Protein 2GNN (pdb70)

Solvent-accessible surface area: 20820 Å² total; per-residue (Å²): 149,125,49,68,56,34,34,89,100,7,14,134,18,0,49,6,59,38,20,50,80,46,16,59,4,44,129,42,28,107,120,64,81,125,63,218,17,73,3,56,0,1,29,0,61,69,25,18,18,21,17,13,11,111,57,16,77,21,43,44,56,63,103,60,114,17,39,4,47,0,68,50,90,92,54,160,10,56,10,68,15,27,137,124,13,37,11,114,100,129,199,167,195,33,62,33,74,84,105,6,69,136,22,3,76,25,76,32,24,49,94,48,28,56,0,57,125,42,19,94,123,51,102,71,29,128,9,21,0,56,9,2,35,1,76,62,24,19,22,32,18,133,70,165,70,43,66,29,43,49,59,86,98,41,106,3,40,8,55,0,0,0,21,48,89,29,10,0,8,10,58,30,187,25,61,4,60,15,22,116,129,20,60,37,112,104,189,149,118,57,60,53,40,32,90,95,5,15,137,20,0,56,6,58,37,22,48,74,53,14,59,0,57,117,48,36,107,144,84,98,213,30,41,1,50,5,2,35,1,63,66,23,20,18,20,18,17,12,113,56,15,72,20,43,45,49,87,109,61,115,20,33,7,47,0,91,50,119,72,164,25,58,10,68,11,26,122,116,13,37,11,119,99,122,184,115,171,108,83,38,71,94,99,10,74,144,23,7,73,21,74,36,18,45,85,51,18,60,0,57,131,47,36,95,166,57,102,72,29,126,10,16,0,59,9,2,24,1,69,66,25,19,19,27,18,111,74,176,89,57,100,27,43,43,56,81,98,36,106,8,32,2,59,0,0,0,20,48,90,29,12,0,5,10,56,31,164,24,60,6,54,6,21,112,127,24,67,40,124,135

Sequence (370 aa):
DSNTKGWSEVLKGSECKPRPIVVPVSETHPELTSQRFNPPCVTLMRCGGCCNDESLECVPTEEVNVTMELLGGMQRLSFVEHKKCDCRPRFTNTKGWSEVLKGSECKPRPIVVPVSETHPELTSQRFNPPCVTLMRCGGCCNDESLECVPTEEVNVTMELLGASGSGSNGMQRLSFVEHKKCDCRPRDSNTKGWSEVLKGSECKPRPIVVPVSETHPESQRFNPPCVTLMRCGGCCNDESLECVPTEEVNVTMELLGMQRLSFVEHKKCDCRPRFTTTKGWSEVLKGSECKPRPIVVPVSETHPELTSQRFNPPCVTLMRCGGCCNDESLECVPTEEVNVTMELLGASGSGSNGMQRLSFVEHKKCDCRP

CATH classification: 2.10.90.10

B-factor: mean 66.05, std 13.94, range [28.07, 125.66]

Foldseek 3Di:
DVPDDDDVNVVVVQDFFWDWDKDFPCVFCVVVVVAAKVVRIDIATATGGDDPDPQWDKHAPDKDKDWDWIVSVIDIDIDIHGHGIDTDGDDD/DDDDPVRVQVVQDWWWDWDKDFPCVQPVVPPPKAWVVRIDIATATGGDDPDPQWDKHAPAKDKDWDWIFMADPVRDTDIDTDIGIHGHGIDTDGD/DVPDDDDVNVVVVQDFWWDWDKDAPCVVDVVDADKVVRIDIATATDGDDPDPQWDKHAPDKDKDWDAIPCRDIDIDIHGHTIDIDGDDDD/DDDPVCVVVVQDFFWDWDKDFPCVQPVVPPPKAWVVRIDIATATGGDDPDDPWDKHAPAKDKDWDWTWMADPVRDIDIDIDIDIHGHGIDTGD

Structure (mmCIF, N/CA/C/O backbone):
data_2GNN
#
_entry.id   2GNN
#
_cell.length_a   98.600
_cell.length_b   98.600
_cell.length_c   240.000
_cell.angle_alpha   90.00
_cell.angle_beta   90.00
_cell.angle_gamma   90.00
#
_symmetry.space_group_name_H-M   'P 41 2 2'
#
loop_
_entity.id
_entity.type
_entity.pdbx_description
1 polymer 'Vascular endothelial growth factor homolog'
2 non-polymer 'CHLORIDE ION'
3 non-polymer 'SULFATE ION'
4 non-polymer BENZAMIDINE
5 non-polymer 2-AMINO-2-HYDROXYMETHYL-PROPANE-1,3-DIOL
6 non-polymer GLYCEROL
7 non-polymer 2-acetamido-2-deoxy-beta-D-glucopyranose
8 water water
#
loop_
_atom_site.group_PDB
_atom_site.id
_atom_site.type_symbol
_atom_site.label_atom_id
_atom_site.label_alt_id
_atom_site.label_comp_id
_atom_site.label_asym_id
_atom_site.label_entity_id
_atom_site.label_seq_id
_atom_site.pdbx_PDB_ins_code
_atom_site.Cartn_x
_atom_site.Cartn_y
_atom_site.Cartn_z
_atom_site.occupancy
_atom_site.B_iso_or_equiv
_atom_site.auth_seq_id
_atom_site.auth_comp_id
_atom_site.auth_asym_id
_atom_site.auth_atom_id
_atom_site.pdbx_PDB_model_num
ATOM 1 N N . ASP A 1 7 ? 24.699 89.540 0.573 1.00 100.10 11 ASP A N 1
ATOM 2 C CA . ASP A 1 7 ? 23.876 88.298 0.482 1.00 100.06 11 ASP A CA 1
ATOM 3 C C . ASP A 1 7 ? 23.060 88.064 1.759 1.00 99.41 11 ASP A C 1
ATOM 4 O O . ASP A 1 7 ? 23.607 88.023 2.866 1.00 98.97 11 ASP A O 1
ATOM 9 N N . SER A 1 8 ? 21.749 87.912 1.581 1.00 98.43 12 SER A N 1
ATOM 10 C CA . SER A 1 8 ? 20.807 87.715 2.683 1.00 96.40 12 SER A CA 1
ATOM 11 C C . SER A 1 8 ? 20.868 86.295 3.248 1.00 94.10 12 SER A C 1
ATOM 12 O O . SER A 1 8 ? 20.453 86.054 4.386 1.00 94.95 12 SER A O 1
ATOM 15 N N . ASN A 1 9 ? 21.393 85.365 2.450 1.00 91.12 13 ASN A N 1
ATOM 16 C CA . ASN A 1 9 ? 21.506 83.951 2.836 1.00 87.69 13 ASN A CA 1
ATOM 17 C C . ASN A 1 9 ? 22.899 83.512 3.294 1.00 83.27 13 ASN A C 1
ATOM 18 O O . ASN A 1 9 ? 23.400 82.472 2.867 1.00 82.89 13 ASN A O 1
ATOM 23 N N . THR A 1 10 ? 23.516 84.308 4.162 1.00 78.65 14 THR A N 1
ATOM 24 C CA . THR A 1 10 ? 24.845 84.003 4.676 1.00 74.65 14 THR A CA 1
ATOM 25 C C . THR A 1 10 ? 24.769 83.659 6.154 1.00 72.32 14 THR A C 1
ATOM 26 O O . THR A 1 10 ? 24.371 84.496 6.965 1.00 73.18 14 THR A O 1
ATOM 30 N N . LYS A 1 11 ? 25.145 82.422 6.484 1.00 68.21 15 LYS A N 1
ATOM 31 C CA . LYS A 1 11 ? 25.253 81.946 7.862 1.00 63.94 15 LYS A CA 1
ATOM 32 C C . LYS A 1 11 ? 26.619 82.335 8.435 1.00 63.84 15 LYS A C 1
ATOM 33 O O . LYS A 1 11 ? 27.662 82.027 7.853 1.00 65.40 15 LYS A O 1
ATOM 39 N N . GLY A 1 12 ? 26.616 83.017 9.575 1.00 62.38 16 GLY A N 1
ATOM 40 C CA . GLY A 1 12 ? 27.856 83.463 10.206 1.00 58.32 16 GLY A CA 1
ATOM 41 C C . GLY A 1 12 ? 28.422 82.465 11.196 1.00 56.73 16 GLY A C 1
ATOM 42 O O . GLY A 1 12 ? 27.792 81.451 11.522 1.00 55.41 16 GLY A O 1
ATOM 43 N N . TRP A 1 13 ? 29.625 82.763 11.673 1.00 55.31 17 TRP A N 1
ATOM 44 C CA . TRP A 1 13 ? 30.370 81.892 12.576 1.00 56.25 17 TRP A CA 1
ATOM 45 C C . TRP A 1 13 ? 29.549 81.305 13.728 1.00 56.05 17 TRP A C 1
ATOM 46 O O . TRP A 1 13 ? 29.550 80.090 13.939 1.00 57.46 17 TRP A O 1
ATOM 57 N N . SER A 1 14 ? 28.845 82.171 14.458 1.00 55.73 18 SER A N 1
ATOM 58 C CA . SER A 1 14 ? 28.083 81.774 15.646 1.00 54.99 18 SER A CA 1
ATOM 59 C C . SER A 1 14 ? 26.963 80.823 15.303 1.00 53.64 18 SER A C 1
ATOM 60 O O . SER A 1 14 ? 26.748 79.840 16.004 1.00 57.21 18 SER A O 1
ATOM 63 N N . GLU A 1 15 ? 26.249 81.128 14.225 1.00 54.40 19 GLU A N 1
ATOM 64 C CA . GLU A 1 15 ? 25.153 80.297 13.750 1.00 54.22 19 GLU A CA 1
ATOM 65 C C . GLU A 1 15 ? 25.684 78.949 13.304 1.00 54.57 19 GLU A C 1
ATOM 66 O O . GLU A 1 15 ? 25.074 77.907 13.566 1.00 55.02 19 GLU A O 1
ATOM 72 N N . VAL A 1 16 ? 26.845 78.967 12.658 1.00 54.75 20 VAL A N 1
ATOM 73 C CA . VAL A 1 16 ? 27.490 77.727 12.250 1.00 54.88 20 VAL A CA 1
ATOM 74 C C . VAL A 1 16 ? 27.845 76.868 13.450 1.00 58.22 20 VAL A C 1
ATOM 75 O O . VAL A 1 16 ? 27.517 75.678 13.473 1.00 60.41 20 VAL A O 1
ATOM 79 N N . LEU A 1 17 ? 28.491 77.461 14.456 1.00 60.51 21 LEU A N 1
ATOM 80 C CA . LEU A 1 17 ? 28.788 76.734 15.699 1.00 58.87 21 LEU A CA 1
ATOM 81 C C . LEU A 1 17 ? 27.524 76.221 16.365 1.00 59.88 21 LEU A C 1
ATOM 82 O O . LEU A 1 17 ? 27.452 75.058 16.709 1.00 59.42 21 LEU A O 1
ATOM 87 N N . LYS A 1 18 ? 26.511 77.070 16.514 1.00 59.52 22 LYS A N 1
ATOM 88 C CA . LYS A 1 18 ? 25.253 76.605 17.101 1.00 62.12 22 LYS A CA 1
ATOM 89 C C . LYS A 1 18 ? 24.652 75.407 16.367 1.00 62.77 22 LYS A C 1
ATOM 90 O O . LYS A 1 18 ? 24.126 74.498 16.989 1.00 66.67 22 LYS A O 1
ATOM 96 N N . GLY A 1 19 ? 24.736 75.391 15.045 1.00 64.19 23 GLY A N 1
ATOM 97 C CA . GLY A 1 19 ? 24.163 74.294 14.275 1.00 62.58 23 GLY A CA 1
ATOM 98 C C . GLY A 1 19 ? 24.973 73.024 14.316 1.00 64.17 23 GLY A C 1
ATOM 99 O O . GLY A 1 19 ? 24.513 71.974 13.882 1.00 66.69 23 GLY A O 1
ATOM 100 N N . SER A 1 20 ? 26.189 73.105 14.833 1.00 64.45 24 SER A N 1
ATOM 101 C CA . SER A 1 20 ? 27.040 71.931 14.934 1.00 65.34 24 SER A CA 1
ATOM 102 C C . SER A 1 20 ? 26.891 71.202 16.271 1.00 63.76 24 SER A C 1
ATOM 103 O O . SER A 1 20 ? 27.400 70.101 16.425 1.00 64.16 24 SER A O 1
ATOM 106 N N . GLU A 1 21 ? 26.208 71.829 17.229 1.00 64.75 25 GLU A N 1
ATOM 107 C CA . GLU A 1 21 ? 26.184 71.380 18.638 1.00 64.80 25 GLU A CA 1
ATOM 108 C C . GLU A 1 21 ? 25.739 69.944 18.819 1.00 63.53 25 GLU A C 1
ATOM 109 O O . GLU A 1 21 ? 24.871 69.465 18.093 1.00 63.32 25 GLU A O 1
ATOM 115 N N . CYS A 1 22 ? 26.299 69.276 19.824 1.00 65.65 26 CYS A N 1
ATOM 116 C CA . CYS A 1 22 ? 25.742 68.027 20.299 1.00 65.74 26 CYS A CA 1
ATOM 117 C C . CYS A 1 22 ? 24.456 68.376 21.040 1.00 65.41 26 CYS A C 1
ATOM 118 O O . CYS A 1 22 ? 24.488 69.047 22.058 1.00 68.44 26 CYS A O 1
ATOM 121 N N . LYS A 1 23 ? 23.321 67.971 20.475 1.00 65.30 27 LYS A N 1
ATOM 122 C CA . LYS A 1 23 ? 21.997 68.317 20.991 1.00 61.92 27 LYS A CA 1
ATOM 123 C C . LYS A 1 23 ? 20.974 67.392 20.363 1.00 60.78 27 LYS A C 1
ATOM 124 O O . LYS A 1 23 ? 21.294 66.695 19.410 1.00 62.74 27 LYS A O 1
ATOM 130 N N . PRO A 1 24 ? 19.753 67.340 20.922 1.00 63.17 28 PRO A N 1
ATOM 131 C CA . PRO A 1 24 ? 18.721 66.507 20.299 1.00 64.01 28 PRO A CA 1
ATOM 132 C C . PRO A 1 24 ? 18.261 67.078 18.952 1.00 64.25 28 PRO A C 1
ATOM 133 O O . PRO A 1 24 ? 17.936 68.270 18.841 1.00 66.47 28 PRO A O 1
ATOM 137 N N . ARG A 1 25 ? 18.231 66.214 17.944 1.00 61.79 29 ARG A N 1
ATOM 138 C CA . ARG A 1 25 ? 17.899 66.620 16.584 1.00 59.84 29 ARG A CA 1
ATOM 139 C C . ARG A 1 25 ? 16.809 65.721 16.018 1.00 59.01 29 ARG A C 1
ATOM 140 O O . ARG A 1 25 ? 16.774 64.531 16.331 1.00 59.39 29 ARG A O 1
ATOM 148 N N . PRO A 1 26 ? 15.906 66.282 15.189 1.00 59.04 30 PRO A N 1
ATOM 149 C CA . PRO A 1 26 ? 14.858 65.441 14.629 1.00 59.00 30 PRO A CA 1
ATOM 150 C C . PRO A 1 26 ? 15.428 64.539 13.536 1.00 59.78 30 PRO A C 1
ATOM 151 O O . PRO A 1 26 ? 16.168 65.016 12.677 1.00 59.79 30 PRO A O 1
ATOM 155 N N . ILE A 1 27 ? 15.126 63.244 13.589 1.00 59.27 31 ILE A N 1
ATOM 156 C CA . ILE A 1 27 ? 15.558 62.330 12.535 1.00 58.51 31 ILE A CA 1
ATOM 157 C C . ILE A 1 27 ? 14.425 61.388 12.113 1.00 58.00 31 ILE A C 1
ATOM 158 O O . ILE A 1 27 ? 13.603 60.991 12.931 1.00 57.49 31 ILE A O 1
ATOM 163 N N . VAL A 1 28 ? 14.377 61.052 10.826 1.00 54.65 32 VAL A N 1
ATOM 164 C CA . VAL A 1 28 ? 13.334 60.191 10.305 1.00 53.71 32 VAL A CA 1
ATOM 165 C C . VAL A 1 28 ? 13.721 58.736 10.510 1.00 55.58 32 VAL A C 1
ATOM 166 O O . VAL A 1 28 ? 14.797 58.308 10.094 1.00 57.09 32 VAL A O 1
ATOM 170 N N . VAL A 1 29 ? 12.829 57.982 11.142 1.00 55.35 33 VAL A N 1
ATOM 171 C CA . VAL A 1 29 ? 13.095 56.599 11.480 1.00 57.20 33 VAL A CA 1
ATOM 172 C C . VAL A 1 29 ? 11.986 55.723 10.938 1.00 59.22 33 VAL A C 1
ATOM 173 O O . VAL A 1 29 ? 10.811 55.984 11.195 1.00 59.39 33 VAL A O 1
ATOM 177 N N . PRO A 1 30 ? 12.348 54.685 10.166 1.00 61.25 34 PRO A N 1
ATOM 178 C CA . PRO A 1 30 ? 11.361 53.725 9.681 1.00 61.56 34 PRO A CA 1
ATOM 179 C C . PRO A 1 30 ? 10.769 52.920 10.826 1.00 62.79 34 PRO A C 1
ATOM 180 O O . PRO A 1 30 ? 11.506 52.451 11.688 1.00 65.24 34 PRO A O 1
ATOM 184 N N . VAL A 1 31 ? 9.449 52.770 10.833 1.00 65.01 35 VAL A N 1
ATOM 185 C CA . VAL A 1 31 ? 8.756 52.038 11.894 1.00 67.53 35 VAL A CA 1
ATOM 186 C C . VAL A 1 31 ? 9.218 50.578 11.981 1.00 72.49 35 VAL A C 1
ATOM 187 O O . VAL A 1 31 ? 9.392 50.045 13.079 1.00 73.46 35 VAL A O 1
ATOM 191 N N . SER A 1 32 ? 9.436 49.951 10.825 1.00 77.60 36 SER A N 1
ATOM 192 C CA . SER A 1 32 ? 9.840 48.540 10.755 1.00 81.31 36 SER A CA 1
ATOM 193 C C . SER A 1 32 ? 11.218 48.250 11.381 1.00 82.92 36 SER A C 1
ATOM 194 O O . SER A 1 32 ? 11.486 47.118 11.788 1.00 84.71 36 SER A O 1
ATOM 197 N N . GLU A 1 33 ? 12.079 49.264 11.466 1.00 84.49 37 GLU A N 1
ATOM 198 C CA . GLU A 1 33 ? 13.378 49.113 12.138 1.00 85.87 37 GLU A CA 1
ATOM 199 C C . GLU A 1 33 ? 13.393 49.680 13.571 1.00 87.18 37 GLU A C 1
ATOM 200 O O . GLU A 1 33 ? 14.465 49.911 14.149 1.00 88.65 37 GLU A O 1
ATOM 210 N N . THR A 1 34 ? 12.207 49.905 14.135 1.00 87.57 38 THR A N 1
ATOM 211 C CA . THR A 1 34 ? 12.087 50.289 15.548 1.00 88.25 38 THR A CA 1
ATOM 212 C C . THR A 1 34 ? 11.351 49.211 16.332 1.00 89.34 38 THR A C 1
ATOM 213 O O . THR A 1 34 ? 11.789 48.816 17.416 1.00 90.33 38 THR A O 1
ATOM 217 N N . HIS A 1 35 ? 10.239 48.740 15.773 1.00 88.97 39 HIS A N 1
ATOM 218 C CA . HIS A 1 35 ? 9.467 47.656 16.360 1.00 89.57 39 HIS A CA 1
ATOM 219 C C . HIS A 1 35 ? 9.664 46.389 15.520 1.00 91.99 39 HIS A C 1
ATOM 220 O O . HIS A 1 35 ? 8.842 46.091 14.646 1.00 92.09 39 HIS A O 1
ATOM 227 N N . PRO A 1 36 ? 10.754 45.634 15.779 1.00 94.06 40 PRO A N 1
ATOM 228 C CA . PRO A 1 36 ? 11.035 44.447 14.971 1.00 95.61 40 PRO A CA 1
ATOM 229 C C . PRO A 1 36 ? 10.141 43.249 15.322 1.00 96.74 40 PRO A C 1
ATOM 230 O O . PRO A 1 36 ? 10.360 42.151 14.807 1.00 97.27 40 PRO A O 1
ATOM 234 N N . GLU A 1 37 ? 9.144 43.467 16.179 1.00 98.13 41 GLU A N 1
ATOM 235 C CA . GLU A 1 37 ? 8.178 42.427 16.547 1.00 99.58 41 GLU A CA 1
ATOM 236 C C . GLU A 1 37 ? 6.890 42.523 15.727 1.00 100.92 41 GLU A C 1
ATOM 237 O O . GLU A 1 37 ? 6.017 41.652 15.822 1.00 100.79 41 GLU A O 1
ATOM 243 N N . LEU A 1 38 ? 6.780 43.584 14.930 1.00 102.41 42 LEU A N 1
ATOM 244 C CA . LEU A 1 38 ? 5.588 43.819 14.113 1.00 103.84 42 LEU A CA 1
ATOM 245 C C . LEU A 1 38 ? 5.891 44.107 12.632 1.00 104.19 42 LEU A C 1
ATOM 246 O O . LEU A 1 38 ? 5.066 44.704 11.930 1.00 105.21 42 LEU A O 1
ATOM 251 N N . THR A 1 39 ? 7.058 43.661 12.161 1.00 103.41 43 THR A N 1
ATOM 252 C CA . THR A 1 39 ? 7.457 43.828 10.753 1.00 102.31 43 THR A CA 1
ATOM 253 C C . THR A 1 39 ? 6.551 43.039 9.787 1.00 101.03 43 THR A C 1
ATOM 254 O O . THR A 1 39 ? 6.618 43.226 8.568 1.00 101.28 43 THR A O 1
ATOM 258 N N . SER A 1 40 ? 5.699 42.174 10.340 1.00 99.00 44 SER A N 1
ATOM 259 C CA . SER A 1 40 ? 4.664 41.477 9.570 1.00 96.99 44 SER A CA 1
ATOM 260 C C . SER A 1 40 ? 3.521 42.419 9.169 1.00 95.67 44 SER A C 1
ATOM 261 O O . SER A 1 40 ? 2.494 41.975 8.643 1.00 95.32 44 SER A O 1
ATOM 264 N N . GLN A 1 41 ? 3.712 43.715 9.419 1.00 93.64 45 GLN A N 1
ATOM 265 C CA . GLN A 1 41 ? 2.692 44.734 9.164 1.00 91.13 45 GLN A CA 1
ATOM 266 C C . GLN A 1 41 ? 3.293 46.019 8.580 1.00 88.56 45 GLN A C 1
ATOM 267 O O . GLN A 1 41 ? 4.415 46.405 8.926 1.00 87.83 45 GLN A O 1
ATOM 273 N N . ARG A 1 42 ? 2.540 46.663 7.688 1.00 85.06 46 ARG A N 1
ATOM 274 C CA . ARG A 1 42 ? 2.903 47.978 7.153 1.00 81.04 46 ARG A CA 1
ATOM 275 C C . ARG A 1 42 ? 2.119 49.052 7.904 1.00 77.26 46 ARG A C 1
ATOM 276 O O . ARG A 1 42 ? 0.973 48.823 8.312 1.00 77.81 46 ARG A O 1
ATOM 284 N N . PHE A 1 43 ? 2.739 50.219 8.079 1.00 72.43 47 PHE A N 1
ATOM 285 C CA . PHE A 1 43 ? 2.126 51.327 8.814 1.00 66.72 47 PHE A CA 1
ATOM 286 C C . PHE A 1 43 ? 2.004 52.603 7.999 1.00 63.35 47 PHE A C 1
ATOM 287 O O . PHE A 1 43 ? 2.902 52.953 7.235 1.00 61.66 47 PHE A O 1
ATOM 295 N N . ASN A 1 44 ? 0.881 53.290 8.181 1.00 58.78 48 ASN A N 1
ATOM 296 C CA . ASN A 1 44 ? 0.668 54.603 7.600 1.00 55.80 48 ASN A CA 1
ATOM 297 C C . ASN A 1 44 ? 0.677 55.656 8.710 1.00 53.11 48 ASN A C 1
ATOM 298 O O . ASN A 1 44 ? -0.254 55.708 9.518 1.00 50.93 48 ASN A O 1
ATOM 303 N N . PRO A 1 45 ? 1.731 56.493 8.769 1.00 51.58 49 PRO A N 1
ATOM 304 C CA . PRO A 1 45 ? 2.936 56.542 7.932 1.00 53.55 49 PRO A CA 1
ATOM 305 C C . PRO A 1 45 ? 3.997 55.472 8.262 1.00 56.18 49 PRO A C 1
ATOM 306 O O . PRO A 1 45 ? 4.052 54.994 9.393 1.00 56.28 49 PRO A O 1
ATOM 310 N N . PRO A 1 46 ? 4.820 55.081 7.264 1.00 57.88 50 PRO A N 1
ATOM 311 C CA . PRO A 1 46 ? 5.850 54.043 7.433 1.00 57.91 50 PRO A CA 1
ATOM 312 C C . PRO A 1 46 ? 7.074 54.480 8.219 1.00 60.49 50 PRO A C 1
ATOM 313 O O . PRO A 1 46 ? 8.003 53.687 8.416 1.00 60.86 50 PRO A O 1
ATOM 317 N N . CYS A 1 47 ? 7.084 55.738 8.644 1.00 60.42 51 CYS A N 1
ATOM 318 C CA . CYS A 1 47 ? 8.140 56.241 9.484 1.00 59.79 51 CYS A CA 1
ATOM 319 C C . CYS A 1 47 ? 7.719 57.452 10.312 1.00 57.55 51 CYS A C 1
ATOM 320 O O . CYS A 1 47 ? 6.664 58.029 10.083 1.00 55.80 51 CYS A O 1
ATOM 323 N N . VAL A 1 48 ? 8.556 57.817 11.282 1.00 54.91 52 VAL A N 1
ATOM 324 C CA . VAL A 1 48 ? 8.253 58.894 12.220 1.00 53.69 52 VAL A CA 1
ATOM 325 C C . VAL A 1 48 ? 9.476 59.756 12.450 1.00 53.13 52 VAL A C 1
ATOM 326 O O . VAL A 1 48 ? 10.601 59.303 12.244 1.00 56.88 52 VAL A O 1
ATOM 330 N N . THR A 1 49 ? 9.265 60.999 12.870 1.00 52.96 53 THR A N 1
ATOM 331 C CA . THR A 1 49 ? 10.368 61.828 13.369 1.00 57.40 53 THR A CA 1
ATOM 332 C C . THR A 1 49 ? 10.535 61.631 14.884 1.00 58.64 53 THR A C 1
ATOM 333 O O . THR A 1 49 ? 9.578 61.801 15.648 1.00 60.25 53 THR A O 1
ATOM 337 N N . LEU A 1 50 ? 11.746 61.241 15.290 1.00 57.75 54 LEU A N 1
ATOM 338 C CA . LEU A 1 50 ? 12.139 61.105 16.690 1.00 58.78 54 LEU A CA 1
ATOM 339 C C . LEU A 1 50 ? 13.288 62.046 16.978 1.00 59.99 54 LEU A C 1
ATOM 340 O O . LEU A 1 50 ? 14.189 62.195 16.150 1.00 61.18 54 LEU A O 1
ATOM 345 N N . MET A 1 51 ? 13.263 62.672 18.150 1.00 59.77 55 MET A N 1
ATOM 346 C CA . MET A 1 51 ? 14.399 63.457 18.609 1.00 58.91 55 MET A CA 1
ATOM 347 C C . MET A 1 51 ? 15.482 62.508 19.081 1.00 58.37 55 MET A C 1
ATOM 348 O O . MET A 1 51 ? 15.229 61.626 19.888 1.00 60.04 55 MET A O 1
ATOM 353 N N . ARG A 1 52 ? 16.672 62.664 18.513 1.00 55.65 56 ARG A N 1
ATOM 354 C CA . ARG A 1 52 ? 17.803 61.819 18.809 1.00 58.08 56 ARG A CA 1
ATOM 355 C C . ARG A 1 52 ? 18.999 62.732 18.841 1.00 59.48 56 ARG A C 1
ATOM 356 O O . ARG A 1 52 ? 19.011 63.753 18.164 1.00 62.13 56 ARG A O 1
ATOM 364 N N . CYS A 1 53 ? 19.995 62.369 19.634 1.00 61.26 57 CYS A N 1
ATOM 365 C CA . CYS A 1 53 ? 21.186 63.188 19.799 1.00 62.41 57 CYS A CA 1
ATOM 366 C C . CYS A 1 53 ? 22.077 63.135 18.577 1.00 62.33 57 CYS A C 1
ATOM 367 O O . CYS A 1 53 ? 22.328 62.057 18.031 1.00 61.31 57 CYS A O 1
ATOM 370 N N . GLY A 1 54 ? 22.592 64.297 18.185 1.00 60.43 58 GLY A N 1
ATOM 371 C CA . GLY A 1 54 ? 23.586 64.348 17.135 1.00 58.81 58 GLY A CA 1
ATOM 372 C C . GLY A 1 54 ? 24.197 65.715 17.041 1.00 60.49 58 GLY A C 1
ATOM 373 O O . GLY A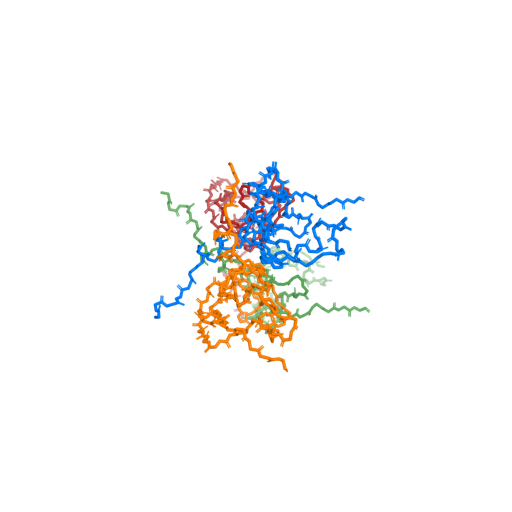 1 54 ? 23.857 66.605 17.814 1.00 61.50 58 GLY A O 1
ATOM 374 N N . GLY A 1 55 ? 25.081 65.894 16.067 1.00 60.95 59 GLY A N 1
ATOM 375 C CA . GLY A 1 55 ? 25.969 67.049 16.044 1.00 57.98 59 GLY A CA 1
ATOM 376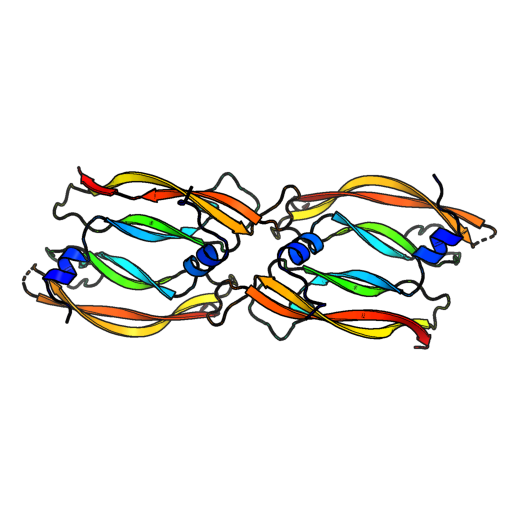 C C . GLY A 1 55 ? 27.337 66.447 16.215 1.00 59.37 59 GLY A C 1
ATOM 377 O O . GLY A 1 55 ? 27.474 65.229 16.148 1.00 63.00 59 GLY A O 1
ATOM 378 N N . CYS A 1 56 ? 28.347 67.270 16.465 1.00 57.66 60 CYS A N 1
ATOM 379 C CA . CYS A 1 56 ? 29.726 66.763 16.544 1.00 60.85 60 CYS A CA 1
ATOM 380 C C . CYS A 1 56 ? 30.477 67.391 17.706 1.00 63.36 60 CYS A C 1
ATOM 381 O O . CYS A 1 56 ? 30.283 68.567 18.043 1.00 59.29 60 CYS A O 1
ATOM 384 N N . CYS A 1 57 ? 31.341 66.584 18.309 1.00 61.59 61 CYS A N 1
ATOM 385 C CA . CYS A 1 57 ? 32.044 66.985 19.505 1.00 60.36 61 CYS A CA 1
ATOM 386 C C . CYS A 1 57 ? 33.354 67.651 19.116 1.00 56.04 61 CYS A C 1
ATOM 387 O O . CYS A 1 57 ? 33.882 67.431 18.027 1.00 59.40 61 CYS A O 1
ATOM 390 N N . ASN A 1 58 ? 33.878 68.467 20.018 1.00 55.28 62 ASN A N 1
ATOM 391 C CA . ASN A 1 58 ? 35.143 69.181 19.835 1.00 50.96 62 ASN A CA 1
ATOM 392 C C . ASN A 1 58 ? 36.332 68.250 19.668 1.00 53.84 62 ASN A C 1
ATOM 393 O O . ASN A 1 58 ? 37.341 68.599 19.050 1.00 56.21 62 ASN A O 1
ATOM 398 N N . ASP A 1 59 ? 36.208 67.052 20.227 1.00 57.22 63 ASP A N 1
ATOM 399 C CA . ASP A 1 59 ? 37.335 66.139 20.367 1.00 56.67 63 ASP A CA 1
ATOM 400 C C . ASP A 1 59 ? 36.910 64.791 19.827 1.00 57.63 63 ASP A C 1
ATOM 401 O O . ASP A 1 59 ? 35.888 64.243 20.231 1.00 55.83 63 ASP A O 1
ATOM 406 N N . GLU A 1 60 ? 37.706 64.242 18.926 1.00 57.78 64 GLU A N 1
ATOM 407 C CA . GLU A 1 60 ? 37.341 62.990 18.286 1.00 60.96 64 GLU A CA 1
ATOM 408 C C . GLU A 1 60 ? 37.188 61.806 19.255 1.00 59.04 64 GLU A C 1
ATOM 409 O O . GLU A 1 60 ? 36.539 60.824 18.917 1.00 59.00 64 GLU A O 1
ATOM 415 N N . SER A 1 61 ? 37.772 61.890 20.453 1.00 56.69 65 SER A N 1
ATOM 416 C CA . SER A 1 61 ? 37.679 60.772 21.411 1.00 55.63 65 SER A CA 1
ATOM 417 C C . SER A 1 61 ? 36.337 60.751 22.164 1.00 52.91 65 SER A C 1
ATOM 418 O O . SER A 1 61 ? 36.061 59.810 22.914 1.00 54.36 65 SER A O 1
ATOM 421 N N . LEU A 1 62 ? 35.513 61.778 21.942 1.00 51.96 66 LEU A N 1
ATOM 422 C CA . LEU A 1 62 ? 34.201 61.899 22.562 1.00 55.30 66 LEU A CA 1
ATOM 423 C C . LEU A 1 62 ? 33.096 61.629 21.561 1.00 61.78 66 LEU A C 1
ATOM 424 O O . LEU A 1 62 ? 33.282 61.846 20.370 1.00 65.93 66 LEU A O 1
ATOM 429 N N . GLU A 1 63 ? 31.947 61.187 22.070 1.00 59.65 67 GLU A N 1
ATOM 430 C CA . GLU A 1 63 ? 30.791 60.894 21.278 1.00 61.84 67 GLU A CA 1
ATOM 431 C C . GLU A 1 63 ? 29.578 61.592 21.871 1.00 62.38 67 GLU A C 1
ATOM 432 O O . GLU A 1 63 ? 29.425 61.674 23.094 1.00 61.80 67 GLU A O 1
ATOM 438 N N . CYS A 1 64 ? 28.704 62.065 20.993 1.00 60.96 68 CYS A N 1
ATOM 439 C CA . CYS A 1 64 ? 27.514 62.796 21.393 1.00 63.50 68 CYS A CA 1
ATOM 440 C C . CYS A 1 64 ? 26.444 61.780 21.752 1.00 63.77 68 CYS A C 1
ATOM 441 O O . CYS A 1 64 ? 25.921 61.094 20.867 1.00 64.46 68 CYS A O 1
ATOM 444 N N . VAL A 1 65 ? 26.149 61.657 23.050 1.00 62.65 69 VAL A N 1
ATOM 445 C CA . VAL A 1 65 ? 25.270 60.581 23.556 1.00 58.03 69 VAL A CA 1
ATOM 446 C C . VAL A 1 65 ? 24.109 61.147 24.359 1.00 57.12 69 VAL A C 1
ATOM 447 O O . VAL A 1 65 ? 24.218 62.263 24.857 1.00 58.92 69 VAL A O 1
ATOM 451 N N . PRO A 1 66 ? 22.973 60.416 24.441 1.00 55.26 70 PRO A N 1
ATOM 452 C CA . PRO A 1 66 ? 21.853 60.964 25.199 1.00 56.11 70 PRO A CA 1
ATOM 453 C C . PRO A 1 66 ? 22.060 60.843 26.714 1.00 58.92 70 PRO A C 1
ATOM 454 O O . PRO A 1 66 ? 22.435 59.775 27.220 1.00 58.80 70 PRO A O 1
ATOM 458 N N . THR A 1 67 ? 21.775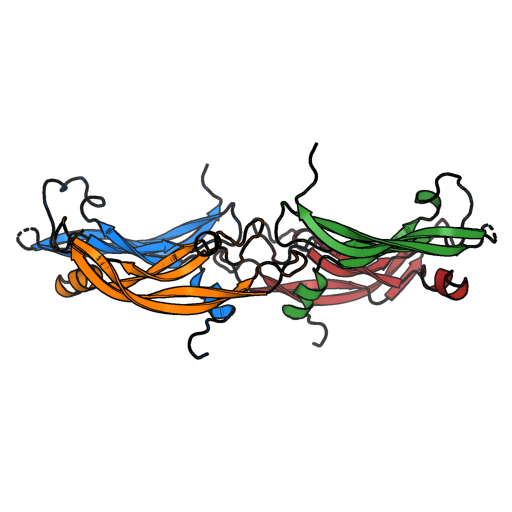 61.922 27.431 1.00 60.16 71 THR A N 1
ATOM 459 C CA . THR A 1 67 ? 21.886 61.909 28.871 1.00 58.77 71 THR A CA 1
ATOM 460 C C . THR A 1 67 ? 20.521 61.978 29.535 1.00 60.95 71 THR A C 1
ATOM 461 O O . THR A 1 67 ? 20.402 61.775 30.746 1.00 59.19 71 THR A O 1
ATOM 465 N N . GLU A 1 68 ? 19.492 62.251 28.729 1.00 62.68 72 GLU A N 1
ATOM 466 C CA . GLU A 1 68 ? 18.102 62.205 29.179 1.00 63.17 72 GLU A CA 1
ATOM 467 C C . GLU A 1 68 ? 17.205 61.576 28.104 1.00 60.84 72 GLU A C 1
ATOM 468 O O . GLU A 1 68 ? 17.314 61.897 26.924 1.00 61.76 72 GLU A O 1
ATOM 474 N N . GLU A 1 69 ? 16.316 60.683 28.528 1.00 59.62 73 GLU A N 1
ATOM 475 C CA . GLU A 1 69 ? 15.492 59.898 27.623 1.00 58.74 73 GLU A CA 1
ATOM 476 C C . GLU A 1 69 ? 14.054 59.816 28.125 1.00 60.86 73 GLU A C 1
ATOM 477 O O . GLU A 1 69 ? 13.816 59.619 29.313 1.00 63.26 73 GLU A O 1
ATOM 483 N N . VAL A 1 70 ? 13.089 59.975 27.230 1.00 61.69 74 VAL A N 1
ATOM 484 C CA . VAL A 1 70 ? 11.677 59.854 27.604 1.00 63.42 74 VAL A CA 1
ATOM 485 C C . VAL A 1 70 ? 10.908 59.075 26.556 1.00 62.19 74 VAL A C 1
ATOM 486 O O . VAL A 1 70 ? 11.330 59.017 25.406 1.00 65.36 74 VAL A O 1
ATOM 490 N N . ASN A 1 71 ? 9.795 58.471 26.955 1.00 59.39 75 ASN A N 1
ATOM 491 C CA . ASN A 1 71 ? 8.898 57.814 26.015 1.00 60.48 75 ASN A CA 1
ATOM 492 C C . ASN A 1 71 ? 7.959 58.786 25.338 1.00 62.58 75 ASN A C 1
ATOM 493 O O . ASN A 1 71 ? 7.491 59.742 25.958 1.00 65.72 75 ASN A O 1
ATOM 498 N N . VAL A 1 72 ? 7.674 58.524 24.063 1.00 61.96 76 VAL A N 1
ATOM 499 C CA . VAL A 1 72 ? 6.640 59.240 23.331 1.00 60.56 76 VAL A CA 1
ATOM 500 C C . VAL A 1 72 ? 5.715 58.205 22.712 1.00 59.33 76 VAL A C 1
ATOM 501 O O . VAL A 1 72 ? 6.170 57.208 22.153 1.00 58.87 76 VAL A O 1
ATOM 505 N N . THR A 1 73 ? 4.414 58.422 22.844 1.00 59.08 77 THR A N 1
ATOM 506 C CA . THR A 1 73 ? 3.456 57.549 22.196 1.00 58.94 77 THR A CA 1
ATOM 507 C C . THR A 1 73 ? 2.916 58.268 20.969 1.00 59.65 77 THR A C 1
ATOM 508 O O . THR A 1 73 ? 2.742 59.490 20.980 1.00 60.70 77 THR A O 1
ATOM 512 N N . MET A 1 74 ? 2.671 57.505 19.908 1.00 59.74 78 MET A N 1
ATOM 513 C CA . MET A 1 74 ? 2.143 58.046 18.653 1.00 56.72 78 MET A CA 1
ATOM 514 C C .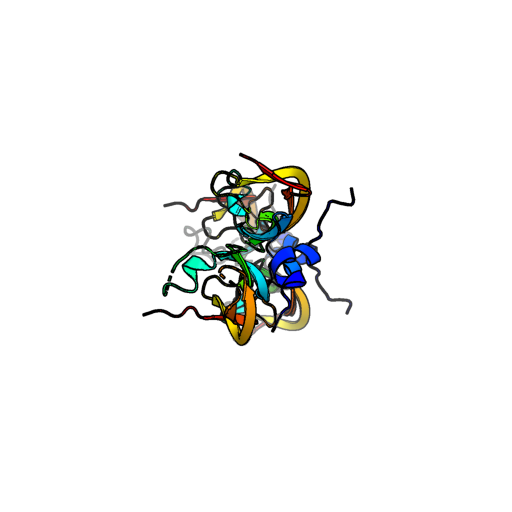 MET A 1 74 ? 1.084 57.124 18.086 1.00 55.69 78 MET A C 1
ATOM 515 O O . MET A 1 74 ? 1.233 55.904 18.141 1.00 54.65 78 MET A O 1
ATOM 520 N N . GLU A 1 75 ? 0.017 57.717 17.552 1.00 55.68 79 GLU A N 1
ATOM 521 C CA . GLU A 1 75 ? -0.990 56.993 16.789 1.00 55.79 79 GLU A CA 1
ATOM 522 C C . GLU A 1 75 ? -0.496 56.748 15.357 1.00 54.24 79 GLU A C 1
ATOM 523 O O . GLU A 1 75 ? 0.056 57.647 14.717 1.00 53.75 79 GLU A O 1
ATOM 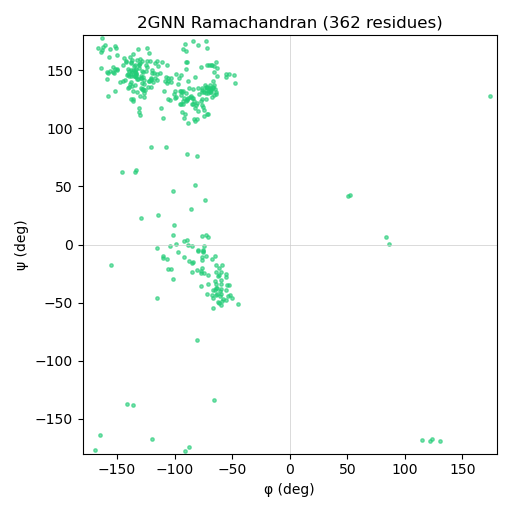529 N N . LEU A 1 76 ? -0.685 55.524 14.868 1.00 53.34 80 LEU A N 1
ATOM 530 C CA . LEU A 1 76 ? -0.340 55.149 13.495 1.00 51.69 80 LEU A CA 1
ATOM 531 C C . LEU A 1 76 ? -1.391 54.212 12.925 1.00 52.35 80 LEU A C 1
ATOM 532 O O . LEU A 1 76 ? -1.948 53.398 13.650 1.00 54.01 80 LEU A O 1
ATOM 537 N N . LEU A 1 77 ? -1.656 54.323 11.626 1.00 52.53 81 LEU A N 1
ATOM 538 C CA . LEU A 1 77 ? -2.601 53.429 10.963 1.00 51.67 81 LEU A CA 1
ATOM 539 C C . LEU A 1 77 ? -1.994 52.064 10.654 1.00 52.59 81 LEU A C 1
ATOM 540 O O . LEU A 1 77 ? -0.919 51.974 10.067 1.00 52.13 81 LEU A O 1
ATOM 545 N N . GLY A 1 78 ? -2.704 51.007 11.045 1.00 55.48 82 GLY A N 1
ATOM 546 C CA . GLY A 1 78 ? -2.284 49.630 10.775 1.00 57.53 82 GLY A CA 1
ATOM 547 C C . GLY A 1 78 ? -2.610 49.170 9.368 1.00 58.03 82 GLY A C 1
ATOM 548 O O . GLY A 1 78 ? -3.556 48.410 9.152 1.00 60.25 82 GLY A O 1
ATOM 549 N N . GLY A 1 86 ? -7.253 48.744 12.994 1.00 61.03 90 GLY A N 1
ATOM 550 C CA . GLY A 1 86 ? -7.288 50.188 12.800 1.00 61.53 90 GLY A CA 1
ATOM 551 C C . GLY A 1 86 ? -6.083 50.916 13.374 1.00 61.92 90 GLY A C 1
ATOM 552 O O . GLY A 1 86 ? -4.933 50.506 13.171 1.00 62.48 90 GLY A O 1
ATOM 553 N N . MET A 1 87 ? -6.357 52.003 14.094 1.00 61.71 91 MET A N 1
ATOM 554 C CA . MET A 1 87 ? -5.324 52.870 14.666 1.00 61.24 91 MET A CA 1
ATOM 555 C C . MET A 1 87 ? -4.615 52.213 15.857 1.00 61.90 91 MET A C 1
ATOM 556 O O . MET A 1 87 ? -5.253 51.637 16.738 1.00 61.91 91 MET A O 1
ATOM 561 N N . GLN A 1 88 ? -3.290 52.317 15.879 1.00 62.96 92 GLN A N 1
ATOM 562 C CA . GLN A 1 88 ? -2.477 51.694 16.912 1.00 62.48 92 GLN A CA 1
ATOM 563 C C . GLN A 1 88 ? -1.562 52.712 17.560 1.00 63.24 92 GLN A C 1
ATOM 564 O O . GLN A 1 88 ? -1.026 53.594 16.883 1.00 63.53 92 GLN A O 1
ATOM 570 N N . ARG A 1 89 ? -1.384 52.582 18.874 1.00 62.95 93 ARG A N 1
ATOM 571 C CA . ARG A 1 89 ? -0.417 53.390 19.607 1.00 60.78 93 ARG A CA 1
ATOM 572 C C . ARG A 1 89 ? 0.904 52.650 19.684 1.00 58.10 93 ARG A C 1
ATOM 573 O O . ARG A 1 89 ? 0.970 51.511 20.154 1.00 56.68 93 ARG A O 1
ATOM 581 N N . LEU A 1 90 ? 1.954 53.293 19.194 1.00 55.73 94 LEU A N 1
ATOM 582 C CA . LEU A 1 90 ? 3.287 52.756 19.330 1.00 56.09 94 LEU A CA 1
ATOM 583 C C . LEU A 1 90 ? 4.111 53.717 20.175 1.00 56.65 94 LEU A C 1
ATOM 584 O O . LEU A 1 90 ? 3.947 54.943 20.094 1.00 56.08 94 LEU A O 1
ATOM 589 N N . SER A 1 91 ? 4.986 53.144 20.995 1.00 55.99 95 SER A N 1
ATOM 590 C CA . SER A 1 91 ? 5.820 53.914 21.894 1.00 53.79 95 SER A CA 1
ATOM 591 C C . SER A 1 91 ? 7.241 53.927 21.349 1.00 53.37 95 SER A C 1
ATOM 592 O O . SER A 1 91 ? 7.707 52.944 20.776 1.00 55.78 95 SER A O 1
ATOM 595 N N . PHE A 1 92 ? 7.918 55.056 21.517 1.00 51.93 96 PHE A N 1
ATOM 596 C CA . PHE A 1 92 ? 9.252 55.267 20.998 1.00 49.70 96 PHE A CA 1
ATOM 597 C C . PHE A 1 92 ? 10.061 55.958 22.093 1.00 53.39 96 PHE A C 1
ATOM 598 O O . PHE A 1 92 ? 9.482 56.581 22.977 1.00 55.62 96 PHE A O 1
ATOM 606 N N . VAL A 1 93 ? 11.390 55.864 22.034 1.00 53.30 97 VAL A N 1
ATOM 607 C CA . VAL A 1 93 ? 12.249 56.581 22.972 1.00 53.33 97 VAL A CA 1
ATOM 608 C C . VAL A 1 93 ? 12.809 57.831 22.297 1.00 56.87 97 VAL A C 1
ATOM 609 O O . VAL A 1 93 ? 13.360 57.762 21.201 1.00 57.15 97 VAL A O 1
ATOM 613 N N . GLU A 1 94 ? 12.673 58.974 22.961 1.00 60.66 98 GLU A N 1
ATOM 614 C CA . GLU A 1 94 ? 13.257 60.214 22.473 1.00 61.03 98 GLU A CA 1
ATOM 615 C C . GLU A 1 94 ? 14.342 60.717 23.410 1.00 60.80 98 GLU A C 1
ATOM 616 O O . GLU A 1 94 ? 14.329 60.418 24.582 1.00 62.79 98 GLU A O 1
ATOM 622 N N . HIS A 1 95 ? 15.283 61.473 22.866 1.00 59.49 99 HIS A N 1
ATOM 623 C CA . HIS A 1 95 ? 16.387 62.050 23.601 1.00 56.18 99 HIS A CA 1
ATOM 624 C C . HIS A 1 95 ? 16.059 63.500 23.900 1.00 58.84 99 HIS A C 1
ATOM 625 O O . HIS A 1 95 ? 15.751 64.252 22.983 1.00 59.63 99 HIS A O 1
ATOM 632 N N . LYS A 1 96 ? 16.122 63.894 25.175 1.00 60.68 100 LYS A N 1
ATOM 633 C CA . LYS A 1 96 ? 15.815 65.276 25.575 1.00 60.87 100 LYS A CA 1
ATOM 634 C C . LYS A 1 96 ? 17.045 66.077 25.950 1.00 57.39 100 LYS A C 1
ATOM 635 O O . LYS A 1 96 ? 16.963 67.296 26.078 1.00 56.99 100 LYS A O 1
ATOM 641 N N . LYS A 1 97 ? 18.179 65.398 26.117 1.00 55.62 101 LYS A N 1
ATOM 642 C CA . LYS A 1 97 ? 19.431 66.061 26.491 1.00 54.42 101 LYS A CA 1
ATOM 643 C C . LYS A 1 97 ? 20.564 65.207 25.972 1.00 52.88 101 LYS A C 1
ATOM 644 O O . LYS A 1 97 ? 20.431 63.972 25.912 1.00 53.84 101 LYS A O 1
ATOM 650 N N . CYS A 1 98 ? 21.681 65.842 25.612 1.00 54.09 102 CYS A N 1
ATOM 651 C CA . CYS A 1 98 ? 22.855 65.122 25.085 1.00 54.21 102 CYS A CA 1
ATOM 652 C C . CYS A 1 98 ? 24.117 65.653 25.714 1.00 55.45 102 CYS A C 1
ATOM 653 O O . CYS A 1 98 ? 24.107 66.755 26.243 1.00 52.49 102 CYS A O 1
ATOM 656 N N . ASP A 1 99 ? 25.218 64.902 25.602 1.00 52.52 103 ASP A N 1
ATOM 657 C CA . ASP A 1 99 ? 26.489 65.365 26.092 1.00 54.71 103 ASP A CA 1
ATOM 658 C C . ASP A 1 99 ? 27.564 64.599 25.350 1.00 56.43 103 ASP A C 1
ATOM 659 O O . ASP A 1 99 ? 27.369 63.435 25.008 1.00 56.58 103 ASP A O 1
ATOM 664 N N . CYS A 1 100 ? 28.704 65.244 25.120 1.00 54.96 104 CYS A N 1
ATOM 665 C CA . CYS A 1 100 ? 29.886 64.546 24.630 1.00 57.58 104 CYS A CA 1
ATOM 666 C C . CYS A 1 100 ? 30.628 63.822 25.749 1.00 57.39 104 CYS A C 1
ATOM 667 O O . CYS A 1 100 ? 31.191 64.440 26.660 1.00 59.34 104 CYS A O 1
ATOM 670 N N . ARG A 1 101 ? 30.636 62.502 25.650 1.00 56.59 105 ARG A N 1
ATOM 671 C CA . ARG A 1 101 ? 31.223 61.631 26.641 1.00 55.56 105 ARG A CA 1
ATOM 672 C C . ARG A 1 101 ? 32.331 60.803 26.021 1.00 57.04 105 ARG A C 1
ATOM 673 O O . ARG A 1 101 ? 32.253 60.501 24.844 1.00 63.32 105 ARG A O 1
ATOM 681 N N . PRO A 1 102 ? 33.357 60.417 26.810 1.00 57.48 106 PRO A N 1
ATOM 682 C CA . PRO A 1 102 ? 34.371 59.494 26.317 1.00 57.64 106 PRO A CA 1
ATOM 683 C C . PRO A 1 102 ? 33.764 58.283 25.615 1.00 62.54 106 PRO A C 1
ATOM 684 O O . PRO A 1 102 ? 32.770 57.723 26.092 1.00 61.03 106 PRO A O 1
ATOM 688 N N . ARG A 1 103 ? 34.377 57.888 24.497 1.00 66.01 107 ARG A N 1
ATOM 689 C CA . ARG A 1 103 ? 33.914 56.749 23.710 1.00 68.16 107 ARG A CA 1
ATOM 690 C C . ARG A 1 103 ? 34.059 55.468 24.492 1.00 67.22 107 ARG A C 1
ATOM 691 O O . ARG A 1 103 ? 35.072 55.244 25.138 1.00 64.92 107 ARG A O 1
ATOM 699 N N . PHE A 1 104 ? 33.029 54.635 24.405 1.00 71.50 108 PHE A N 1
ATOM 700 C CA . PHE A 1 104 ? 32.951 53.381 25.140 1.00 77.12 108 PHE A CA 1
ATOM 701 C C . PHE A 1 104 ? 33.854 52.305 24.493 1.00 80.64 108 PHE A C 1
ATOM 702 O O . PHE A 1 104 ? 33.834 52.120 23.276 1.00 83.07 108 PHE A O 1
ATOM 710 N N . THR A 1 105 ? 34.668 51.628 25.303 1.00 83.59 109 THR A N 1
ATOM 711 C CA . THR A 1 105 ? 35.439 50.463 24.836 1.00 86.38 109 THR A CA 1
ATOM 712 C C . THR A 1 105 ? 35.099 49.215 25.653 1.00 86.81 109 THR A C 1
ATOM 713 O O . THR A 1 105 ? 34.834 48.146 25.099 1.00 88.35 109 THR A O 1
ATOM 717 N N . ASN B 1 9 ? 1.980 63.506 26.737 1.00 78.27 13 ASN B N 1
ATOM 718 C CA . ASN B 1 9 ? 0.863 62.675 26.191 1.00 77.51 13 ASN B CA 1
ATOM 719 C C . ASN B 1 9 ? 1.096 62.184 24.741 1.00 75.90 13 ASN B C 1
ATOM 720 O O . ASN B 1 9 ? 2.172 62.403 24.151 1.00 75.06 13 ASN B O 1
ATOM 725 N N . THR B 1 10 ? 0.078 61.512 24.197 1.00 72.80 14 THR B N 1
ATOM 726 C CA . THR B 1 10 ? 0.108 60.873 22.874 1.00 70.26 14 THR B CA 1
ATOM 727 C C . THR B 1 10 ? 0.089 61.887 21.728 1.00 68.07 14 THR B C 1
ATOM 728 O O . THR B 1 10 ? -0.691 62.838 21.754 1.00 68.81 14 THR B O 1
ATOM 732 N N . LYS B 1 11 ? 0.939 61.673 20.724 1.00 64.63 15 LYS B N 1
ATOM 733 C CA . LYS B 1 11 ? 0.863 62.434 19.468 1.00 61.67 15 LYS B CA 1
ATOM 734 C C . LYS B 1 11 ? -0.208 61.864 18.520 1.00 59.58 15 LYS B C 1
ATOM 735 O O . LYS B 1 11 ? -0.153 60.693 18.131 1.00 58.65 15 LYS B O 1
ATOM 741 N N . GLY B 1 12 ? -1.192 62.695 18.175 1.00 56.38 16 GLY B N 1
ATOM 742 C CA . GLY B 1 12 ? -2.267 62.301 17.268 1.00 55.94 16 GLY B CA 1
ATOM 743 C C . GLY B 1 12 ? -1.804 62.074 15.835 1.00 55.69 16 GLY B C 1
ATOM 744 O O . GLY B 1 12 ? -0.794 62.638 15.392 1.00 54.82 16 GLY B O 1
ATOM 745 N N . TRP B 1 13 ? -2.555 61.249 15.111 1.00 54.99 17 TRP B N 1
ATOM 746 C CA . TRP B 1 13 ? -2.179 60.810 13.764 1.00 56.29 17 TRP B CA 1
ATOM 747 C C . TRP B 1 13 ? -1.819 61.925 12.767 1.00 55.26 17 TRP B C 1
ATOM 748 O O . TRP B 1 13 ? -0.835 61.794 12.034 1.00 53.17 17 TRP B O 1
ATOM 759 N N . SER B 1 14 ? -2.605 63.004 12.738 1.00 54.96 18 SER B N 1
ATOM 760 C CA . SER B 1 14 ?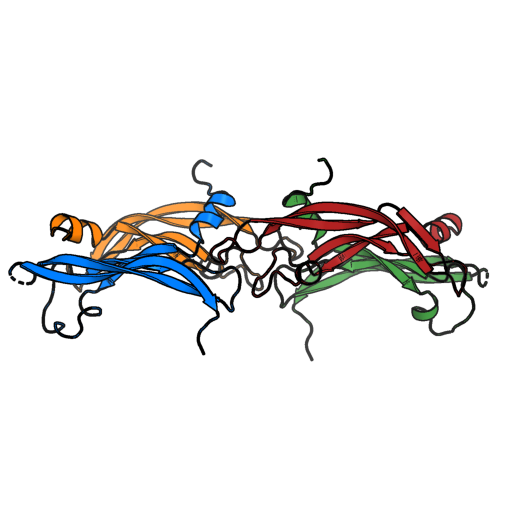 -2.308 64.151 11.872 1.00 56.47 18 SER B CA 1
ATOM 761 C C . SER B 1 14 ? -0.908 64.688 12.142 1.00 57.60 18 SER B C 1
ATOM 762 O O . SER B 1 14 ? -0.126 64.902 11.209 1.00 58.39 18 SER B O 1
ATOM 765 N N . GLU B 1 15 ? -0.585 64.881 13.420 1.00 57.80 19 GLU B N 1
ATOM 766 C CA . GLU B 1 15 ? 0.737 65.359 13.810 1.00 56.58 19 GLU B CA 1
ATOM 767 C C . GLU B 1 15 ? 1.829 64.362 13.410 1.00 53.69 19 GLU B C 1
ATOM 768 O O . GLU B 1 15 ? 2.915 64.766 12.986 1.00 52.34 19 GLU B O 1
ATOM 774 N N . VAL B 1 16 ? 1.530 63.067 13.534 1.00 52.11 20 VAL B N 1
ATOM 775 C CA . VAL B 1 16 ? 2.491 62.006 13.200 1.00 53.21 20 VAL B CA 1
ATOM 776 C C . VAL B 1 16 ? 2.787 62.001 11.699 1.00 55.06 20 VAL B C 1
ATOM 777 O O . VAL B 1 16 ? 3.948 61.929 11.279 1.00 53.68 20 VAL B O 1
ATOM 781 N N . LEU B 1 17 ? 1.722 62.090 10.905 1.00 56.39 21 LEU B N 1
ATOM 782 C CA . LEU B 1 17 ? 1.811 62.155 9.454 1.00 58.63 21 LEU B CA 1
ATOM 783 C C . LEU B 1 17 ? 2.618 63.371 9.015 1.00 59.99 21 LEU B C 1
ATOM 784 O O . LEU B 1 17 ? 3.580 63.243 8.261 1.00 59.15 21 LEU B O 1
ATOM 789 N N . LYS B 1 18 ? 2.245 64.542 9.522 1.00 63.77 22 LYS B N 1
ATOM 790 C CA . LYS B 1 18 ? 2.960 65.792 9.239 1.00 67.41 22 LYS B CA 1
ATOM 791 C C . LYS B 1 18 ? 4.449 65.723 9.570 1.00 67.80 22 LYS B C 1
ATOM 792 O O . LYS B 1 18 ? 5.259 66.417 8.954 1.00 71.80 22 LYS B O 1
ATOM 798 N N . GLY B 1 19 ? 4.809 64.882 10.535 1.00 67.58 23 GLY B N 1
ATOM 799 C CA . GLY B 1 19 ? 6.200 64.723 10.931 1.00 61.88 23 GLY B CA 1
ATOM 800 C C . GLY B 1 19 ? 6.969 63.737 10.077 1.00 61.92 23 GLY B C 1
ATOM 801 O O . GLY B 1 19 ? 8.207 63.712 10.111 1.00 62.69 23 GLY B O 1
ATOM 802 N N . SER B 1 20 ? 6.252 62.911 9.323 1.00 60.21 24 SER B N 1
ATOM 803 C CA . SER B 1 20 ? 6.887 61.927 8.435 1.00 60.46 24 SER B CA 1
ATOM 804 C C . SER B 1 20 ? 6.860 62.291 6.935 1.00 60.45 24 SER B C 1
ATOM 805 O O . SER B 1 20 ? 7.393 61.543 6.102 1.00 59.60 24 SER B O 1
ATOM 808 N N . GLU B 1 21 ? 6.258 63.429 6.595 1.00 58.42 25 GLU B N 1
ATOM 809 C CA . GLU B 1 21 ? 6.101 63.807 5.189 1.00 60.44 25 GLU B CA 1
ATOM 810 C C . GLU B 1 21 ? 7.423 64.185 4.526 1.00 58.53 25 GLU B C 1
ATOM 811 O O . GLU B 1 21 ? 8.383 64.581 5.196 1.00 55.82 25 GLU B O 1
ATOM 817 N N . CYS B 1 22 ? 7.462 64.015 3.206 1.00 56.99 26 CYS B N 1
ATOM 818 C CA . CYS B 1 22 ? 8.601 64.392 2.381 1.00 54.99 26 CYS B CA 1
ATOM 819 C C . CYS B 1 22 ? 8.670 65.910 2.312 1.00 53.63 26 CYS B C 1
ATOM 820 O O . CYS B 1 22 ? 7.794 66.554 1.749 1.00 55.63 26 CYS B O 1
ATOM 823 N N . LYS B 1 23 ? 9.701 66.474 2.919 1.00 54.32 27 LYS B N 1
ATOM 824 C CA . LYS B 1 23 ? 9.869 67.918 2.986 1.00 53.64 27 LYS B CA 1
ATOM 825 C C . LYS B 1 23 ? 11.316 68.149 3.365 1.00 49.86 27 LYS B C 1
ATOM 826 O O . LYS B 1 23 ? 12.006 67.190 3.726 1.00 51.38 27 LYS B O 1
ATOM 832 N N . PRO B 1 24 ? 11.805 69.400 3.240 1.00 50.18 28 PRO B N 1
ATOM 833 C CA . PRO B 1 24 ? 13.175 69.663 3.699 1.00 49.43 28 PRO B CA 1
ATOM 834 C C . PRO B 1 24 ? 13.287 69.524 5.227 1.00 54.37 28 PRO B C 1
ATOM 835 O O . PRO B 1 24 ? 12.431 70.008 5.959 1.00 60.23 28 PRO B O 1
ATOM 839 N N . ARG B 1 25 ? 14.334 68.855 5.684 1.00 54.48 29 ARG B N 1
ATOM 840 C CA . ARG B 1 25 ? 14.562 68.604 7.087 1.00 56.40 29 ARG B CA 1
ATOM 841 C C . ARG B 1 25 ? 16.037 68.824 7.362 1.00 59.26 29 ARG B C 1
ATOM 842 O O . ARG B 1 25 ? 16.855 68.531 6.487 1.00 61.60 29 ARG B O 1
ATOM 850 N N . PRO B 1 26 ? 16.381 69.327 8.576 1.00 58.38 30 PRO B N 1
ATOM 851 C CA . PRO B 1 26 ? 17.781 69.478 8.950 1.00 57.62 30 PRO B CA 1
ATOM 852 C C . PRO B 1 26 ? 18.449 68.116 9.078 1.00 59.64 30 PRO B C 1
ATOM 853 O O . PRO B 1 26 ? 17.840 67.152 9.550 1.00 61.88 30 PRO B O 1
ATOM 857 N N . ILE B 1 27 ? 19.687 68.039 8.624 1.00 58.88 31 ILE B N 1
ATOM 858 C CA . ILE B 1 27 ? 20.464 66.821 8.712 1.00 59.40 31 ILE B CA 1
ATOM 859 C C . ILE B 1 27 ? 21.904 67.264 8.954 1.00 59.44 31 ILE B C 1
ATOM 860 O O . ILE B 1 27 ? 22.346 68.288 8.419 1.00 63.85 31 ILE B O 1
ATOM 865 N N . VAL B 1 28 ? 22.616 66.534 9.806 1.00 59.76 32 VAL B N 1
ATOM 866 C CA . VAL B 1 28 ? 24.004 66.857 10.111 1.00 56.73 32 VAL B CA 1
ATOM 867 C C . VAL B 1 28 ? 24.856 66.147 9.086 1.00 56.94 32 VAL B C 1
ATOM 868 O O . VAL B 1 28 ? 24.730 64.937 8.904 1.00 57.98 32 VAL B O 1
ATOM 872 N N . VAL B 1 29 ? 25.716 66.907 8.418 1.00 57.14 33 VAL B N 1
ATOM 873 C CA . VAL B 1 29 ? 26.553 66.394 7.344 1.00 58.02 33 VAL B CA 1
ATOM 874 C C . VAL B 1 29 ? 28.007 66.778 7.639 1.00 56.51 33 VAL B C 1
ATOM 875 O O . VAL B 1 29 ? 28.263 67.890 8.101 1.00 60.45 33 VAL B O 1
ATOM 879 N N . PRO B 1 30 ? 28.961 65.861 7.389 1.00 54.74 34 PRO B N 1
ATOM 880 C CA . PRO B 1 30 ? 30.387 66.211 7.453 1.00 54.79 34 PRO B CA 1
ATOM 881 C C . PRO B 1 30 ? 30.760 67.212 6.366 1.00 58.28 34 PRO B C 1
ATOM 882 O O . PRO B 1 30 ? 30.442 66.998 5.197 1.00 59.76 34 PRO B O 1
ATOM 886 N N . VAL B 1 31 ? 31.412 68.302 6.750 1.00 60.00 35 VAL B N 1
ATOM 887 C CA . VAL B 1 31 ? 31.797 69.344 5.813 1.00 60.95 35 VAL B CA 1
ATOM 888 C C . VAL B 1 31 ? 32.734 68.816 4.711 1.00 64.87 35 VAL B C 1
ATOM 889 O O . VAL B 1 31 ? 32.613 69.203 3.541 1.00 66.33 35 VAL B O 1
ATOM 893 N N . SER B 1 32 ? 33.648 67.923 5.066 1.00 60.85 36 SER B N 1
ATOM 894 C CA . SER B 1 32 ? 34.588 67.420 4.085 1.00 62.97 36 SER B CA 1
ATOM 895 C C . SER B 1 32 ? 33.865 66.725 2.927 1.00 64.89 36 SER B C 1
ATOM 896 O O . SER B 1 32 ? 34.329 66.774 1.794 1.00 66.61 36 SER B O 1
ATOM 899 N N . GLU B 1 33 ? 32.748 66.064 3.226 1.00 64.67 37 GLU B N 1
ATOM 900 C CA . GLU B 1 33 ? 31.953 65.358 2.218 1.00 65.97 37 GLU B CA 1
ATOM 901 C C . GLU B 1 33 ? 31.210 66.292 1.258 1.00 63.79 37 GLU B C 1
ATOM 902 O O . GLU B 1 33 ? 30.897 65.907 0.134 1.00 63.97 37 GLU B O 1
ATOM 908 N N . THR B 1 34 ? 30.908 67.498 1.721 1.00 60.29 38 THR B N 1
ATOM 909 C CA . THR B 1 34 ? 30.254 68.488 0.909 1.00 61.56 38 THR B CA 1
ATOM 910 C C . THR B 1 34 ? 31.290 69.156 0.007 1.00 63.50 38 THR B C 1
ATOM 911 O O . THR B 1 34 ? 30.951 69.725 -1.027 1.00 62.16 38 THR B O 1
ATOM 915 N N . HIS B 1 35 ? 32.557 69.082 0.407 1.00 63.67 39 HIS B N 1
ATOM 916 C CA . HIS B 1 35 ? 33.641 69.701 -0.350 1.00 58.49 39 HIS B CA 1
ATOM 917 C C . HIS B 1 35 ? 34.838 68.781 -0.539 1.00 57.12 39 HIS B C 1
ATOM 918 O O . HIS B 1 35 ? 35.912 69.079 -0.038 1.00 61.44 39 HIS B O 1
ATOM 925 N N . PRO B 1 36 ? 34.664 67.655 -1.258 1.00 56.42 40 PRO B N 1
ATOM 926 C CA . PRO B 1 36 ? 35.723 66.651 -1.404 1.00 56.03 40 PRO B CA 1
ATOM 927 C C . PRO B 1 36 ? 37.016 67.153 -2.026 1.00 59.71 40 PRO B C 1
ATOM 928 O O . PRO B 1 36 ? 38.058 66.499 -1.919 1.00 60.48 40 PRO B O 1
ATOM 932 N N . GLU B 1 37 ? 36.943 68.294 -2.695 1.00 62.93 41 GLU B N 1
ATOM 933 C CA . GLU B 1 37 ? 38.077 68.824 -3.445 1.00 63.01 41 GLU B CA 1
ATOM 934 C C . GLU B 1 37 ? 39.009 69.600 -2.504 1.00 61.84 41 GLU B C 1
ATOM 935 O O . GLU B 1 37 ? 40.162 69.882 -2.834 1.00 59.31 41 GLU B O 1
ATOM 941 N N . LEU B 1 38 ? 38.502 69.928 -1.318 1.00 59.37 42 LEU B N 1
ATOM 942 C CA . LEU B 1 38 ? 39.322 70.555 -0.285 1.00 57.92 42 LEU B CA 1
ATOM 943 C C . LEU B 1 38 ? 39.969 69.471 0.584 1.00 58.91 42 LEU B C 1
ATOM 944 O O . LEU B 1 38 ? 39.502 69.164 1.693 1.00 61.79 42 LEU B O 1
ATOM 949 N N . THR B 1 39 ? 41.021 68.872 0.038 1.00 58.35 43 THR B N 1
ATOM 950 C CA . THR B 1 39 ? 41.693 67.708 0.597 1.00 54.88 43 THR B CA 1
ATOM 951 C C . THR B 1 39 ? 42.835 68.206 1.483 1.00 55.45 43 THR B C 1
ATOM 952 O O . THR B 1 39 ? 43.210 69.380 1.400 1.00 54.84 43 THR B O 1
ATOM 956 N N . SER B 1 40 ? 43.421 67.307 2.284 1.00 56.81 44 SER B N 1
ATOM 957 C CA . SER B 1 40 ? 44.488 67.645 3.249 1.00 57.64 44 SER B CA 1
ATOM 958 C C . SER B 1 40 ? 44.142 68.827 4.150 1.00 58.30 44 SER B C 1
ATOM 959 O O . SER B 1 40 ? 44.965 69.712 4.376 1.00 63.67 44 SER B O 1
ATOM 962 N N . GLN B 1 41 ? 42.907 68.889 4.627 1.00 60.23 45 GLN B N 1
ATOM 963 C CA . GLN B 1 41 ? 42.534 69.964 5.554 1.00 58.15 45 GLN B CA 1
ATOM 964 C C . GLN B 1 41 ? 41.438 69.498 6.506 1.00 60.49 45 GLN B C 1
ATOM 965 O O . GLN B 1 41 ? 40.796 68.471 6.270 1.00 61.33 45 GLN B O 1
ATOM 971 N N . ARG B 1 42 ? 41.254 70.239 7.598 1.00 61.87 46 ARG B N 1
ATOM 972 C CA . ARG B 1 42 ? 40.199 69.935 8.564 1.00 59.48 46 ARG B CA 1
ATOM 973 C C . ARG B 1 42 ? 39.252 71.090 8.600 1.00 59.72 46 ARG B C 1
ATOM 974 O O . ARG B 1 42 ? 39.635 72.205 8.251 1.00 56.50 46 ARG B O 1
ATOM 982 N N . PHE B 1 43 ? 38.017 70.828 9.020 1.00 58.55 47 PHE B N 1
ATOM 983 C CA . PHE B 1 43 ? 37.038 71.907 9.190 1.00 58.59 47 PHE B CA 1
ATOM 984 C C . PHE B 1 43 ? 36.556 71.978 10.624 1.00 59.62 47 PHE B C 1
ATOM 985 O O . PHE B 1 43 ? 36.370 70.963 11.286 1.00 57.06 47 PHE B O 1
ATOM 993 N N . ASN B 1 44 ? 36.357 73.200 11.093 1.00 60.76 48 ASN B N 1
ATOM 994 C CA . ASN B 1 44 ? 35.847 73.418 12.416 1.00 60.67 48 ASN B CA 1
ATOM 995 C C . ASN B 1 44 ? 34.695 74.406 12.361 1.00 59.00 48 ASN B C 1
ATOM 996 O O . ASN B 1 44 ? 34.877 75.536 11.919 1.00 61.20 48 ASN B O 1
ATOM 1001 N N . PRO B 1 45 ? 33.488 73.963 12.753 1.00 58.23 49 PRO B N 1
ATOM 1002 C CA . PRO B 1 45 ? 33.184 72.598 13.199 1.00 56.58 49 PRO B CA 1
ATOM 1003 C C . PRO B 1 45 ? 33.318 71.622 12.034 1.00 59.61 49 PRO B C 1
ATOM 1004 O O . PRO B 1 45 ? 33.214 72.043 10.880 1.00 60.39 49 PRO B O 1
ATOM 1008 N N . PRO B 1 46 ? 33.591 70.336 12.314 1.00 57.05 50 PRO B N 1
ATOM 1009 C CA . PRO B 1 46 ? 33.748 69.400 11.216 1.00 56.46 50 PRO B CA 1
ATOM 1010 C C . PRO B 1 46 ? 32.425 68.989 10.571 1.00 61.42 50 PRO B C 1
ATOM 1011 O O . PRO B 1 46 ? 32.441 68.292 9.557 1.00 62.30 50 PRO B O 1
ATOM 1015 N N . CYS B 1 47 ? 31.302 69.426 11.148 1.00 60.81 51 CYS B N 1
ATOM 1016 C CA . CYS B 1 47 ? 29.974 69.063 10.670 1.00 58.84 51 CYS B CA 1
ATOM 1017 C C . CYS B 1 47 ? 29.078 70.287 10.614 1.00 61.85 51 CYS B C 1
ATOM 1018 O O . CYS B 1 47 ? 29.238 71.215 11.412 1.00 63.05 51 CYS B O 1
ATOM 1021 N N . VAL B 1 48 ? 28.140 70.289 9.665 1.00 60.51 52 VAL B N 1
ATOM 1022 C CA . VAL B 1 48 ? 27.134 71.351 9.562 1.00 59.05 52 VAL B CA 1
ATOM 1023 C C . VAL B 1 48 ? 25.739 70.771 9.432 1.00 59.76 52 VAL B C 1
ATOM 1024 O O . VAL B 1 48 ? 25.560 69.633 8.981 1.00 60.70 52 VAL B O 1
ATOM 1028 N N . THR B 1 49 ? 24.754 71.562 9.838 1.00 59.23 53 THR B N 1
ATOM 1029 C CA . THR B 1 49 ? 23.358 71.231 9.611 1.00 58.28 53 THR B CA 1
ATOM 1030 C C . THR B 1 49 ? 22.863 71.868 8.296 1.00 58.97 53 THR B C 1
ATOM 1031 O O . THR B 1 49 ? 22.896 73.100 8.129 1.00 57.92 53 THR B O 1
ATOM 1035 N N . LEU B 1 50 ? 22.400 71.015 7.382 1.00 58.66 54 LEU B N 1
ATOM 1036 C CA . LEU B 1 50 ? 21.864 71.457 6.097 1.00 59.52 54 LEU B CA 1
ATOM 1037 C C . LEU B 1 50 ? 20.424 71.013 5.937 1.00 60.81 54 LEU B C 1
ATOM 1038 O O . LEU B 1 50 ? 20.051 69.920 6.385 1.00 63.33 54 LEU B O 1
ATOM 1043 N N . MET B 1 51 ? 19.610 71.862 5.310 1.00 59.93 55 MET B N 1
ATOM 1044 C CA . MET B 1 51 ? 18.248 71.482 4.962 1.00 57.57 55 MET B CA 1
ATOM 1045 C C . MET B 1 51 ? 18.299 70.565 3.748 1.00 59.35 55 MET B C 1
ATOM 1046 O O . MET B 1 51 ? 18.819 70.932 2.699 1.00 60.47 55 MET B O 1
ATOM 1051 N N . ARG B 1 52 ? 17.800 69.349 3.910 1.00 60.07 56 ARG B N 1
ATOM 1052 C CA . ARG B 1 52 ? 17.826 68.363 2.839 1.00 5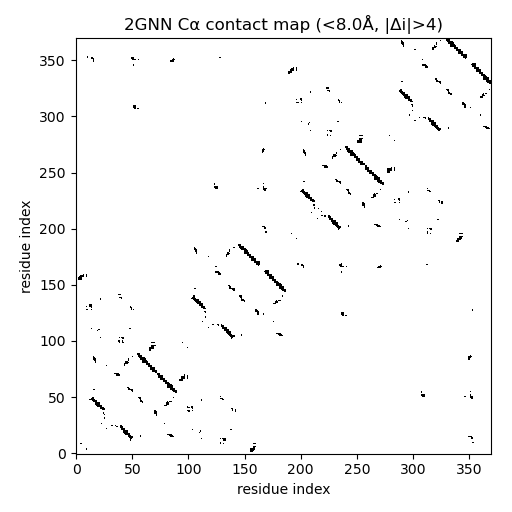8.37 56 ARG B CA 1
ATOM 1053 C C . ARG B 1 52 ? 16.521 67.617 2.826 1.00 57.29 56 ARG B C 1
ATOM 1054 O O . ARG B 1 52 ? 15.899 67.431 3.873 1.00 59.14 56 ARG B O 1
ATOM 1062 N N . CYS B 1 53 ? 16.112 67.172 1.648 1.00 57.07 57 CYS B N 1
ATOM 1063 C CA . CYS B 1 53 ? 14.849 66.465 1.503 1.00 54.91 57 CYS B CA 1
ATOM 1064 C C . CYS B 1 53 ? 14.880 65.153 2.266 1.00 53.45 57 CYS B C 1
ATOM 1065 O O . CYS B 1 53 ? 15.831 64.367 2.144 1.00 52.00 57 CYS B O 1
ATOM 1068 N N . GLY B 1 54 ? 13.844 64.949 3.071 1.00 50.16 58 GLY B N 1
ATOM 1069 C CA . GLY B 1 54 ? 13.747 63.788 3.950 1.00 52.57 58 GLY B CA 1
ATOM 1070 C C . GLY B 1 54 ? 12.302 63.499 4.303 1.00 54.55 58 GLY B C 1
ATOM 1071 O O . GLY B 1 54 ? 11.431 64.362 4.158 1.00 52.75 58 GLY B O 1
ATOM 1072 N N . GLY B 1 55 ? 12.049 62.282 4.765 1.00 53.26 59 GLY B N 1
ATOM 1073 C CA . GLY B 1 55 ? 10.696 61.847 5.018 1.00 54.55 59 GLY B CA 1
ATOM 1074 C C . GLY B 1 55 ? 10.444 60.507 4.379 1.00 56.74 59 GLY B C 1
ATOM 1075 O O . GLY B 1 55 ? 11.374 59.832 3.935 1.00 59.06 59 GLY B O 1
ATOM 1076 N N . CYS B 1 56 ? 9.178 60.128 4.358 1.00 57.07 60 CYS B N 1
ATOM 1077 C CA . CYS B 1 56 ? 8.726 58.874 3.803 1.00 62.47 60 CYS B CA 1
ATOM 1078 C C . CYS B 1 56 ? 7.698 59.130 2.720 1.00 62.60 60 CYS B C 1
ATOM 1079 O O . CYS B 1 56 ? 6.771 59.934 2.903 1.00 62.84 60 CYS B O 1
ATOM 1082 N N . CYS B 1 57 ? 7.842 58.428 1.603 1.00 62.64 61 CYS B N 1
ATOM 1083 C CA . CYS B 1 57 ? 6.788 58.419 0.598 1.00 62.38 61 CYS B CA 1
ATOM 1084 C C . CYS B 1 57 ? 5.826 57.274 0.890 1.00 64.72 61 CYS B C 1
ATOM 1085 O O . CYS B 1 57 ? 6.210 56.254 1.463 1.00 65.43 61 CYS B O 1
ATOM 1088 N N . ASN B 1 58 ? 4.573 57.457 0.497 1.00 67.27 62 ASN B N 1
ATOM 1089 C CA . ASN B 1 58 ? 3.515 56.491 0.759 1.00 70.64 62 ASN B CA 1
ATOM 1090 C C . ASN B 1 58 ? 3.625 55.199 -0.062 1.00 70.41 62 ASN B C 1
ATOM 1091 O O . ASN B 1 58 ? 2.724 54.353 -0.020 1.00 72.96 62 ASN B O 1
ATOM 1096 N N . ASP B 1 59 ? 4.718 55.048 -0.806 1.00 68.50 63 ASP B N 1
ATOM 1097 C CA . ASP B 1 59 ? 4.848 53.973 -1.786 1.00 68.37 63 ASP B CA 1
ATOM 1098 C C . ASP B 1 59 ? 6.306 53.604 -1.973 1.00 67.91 63 ASP B C 1
ATOM 1099 O O . ASP B 1 59 ? 7.153 54.476 -2.165 1.00 66.43 63 ASP B O 1
ATOM 1104 N N . GLU B 1 60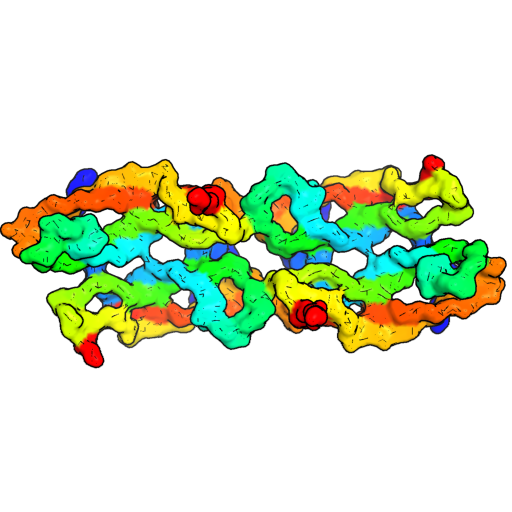 ? 6.579 52.302 -1.937 1.00 70.04 64 GLU B N 1
ATOM 1105 C CA . GLU B 1 60 ? 7.925 51.746 -2.116 1.00 72.83 64 GLU B CA 1
ATOM 1106 C C . GLU B 1 60 ? 8.605 52.186 -3.425 1.00 71.90 64 GLU B C 1
ATOM 1107 O O . GLU B 1 60 ? 9.831 52.206 -3.515 1.00 71.11 64 GLU B O 1
ATOM 1113 N N . SER B 1 61 ? 7.800 52.529 -4.432 1.00 72.51 65 SER B N 1
ATOM 1114 C CA . SER B 1 61 ? 8.304 52.913 -5.757 1.00 70.13 65 SER B CA 1
ATOM 1115 C C . SER B 1 61 ? 8.590 54.414 -5.880 1.00 68.44 65 SER B C 1
ATOM 1116 O O . SER B 1 61 ? 8.955 54.894 -6.959 1.00 69.17 65 SER B O 1
ATOM 1119 N N . LEU B 1 62 ? 8.430 55.145 -4.777 1.00 65.22 66 LEU B N 1
ATOM 1120 C CA . LEU B 1 62 ? 8.635 56.592 -4.761 1.00 62.09 66 LEU B CA 1
ATOM 1121 C C . LEU B 1 62 ? 9.809 57.000 -3.860 1.00 62.11 66 LEU B C 1
ATOM 1122 O O . LEU B 1 62 ? 10.089 56.358 -2.852 1.00 62.72 66 LEU B O 1
ATOM 1127 N N . GLU B 1 63 ? 10.502 58.062 -4.248 1.00 59.75 67 GLU B N 1
ATOM 1128 C CA . GLU B 1 63 ? 11.570 58.609 -3.445 1.00 61.10 67 GLU B CA 1
ATOM 1129 C C . GLU B 1 63 ? 11.381 60.100 -3.243 1.00 57.72 67 GLU B C 1
ATOM 1130 O O . GLU B 1 63 ? 10.823 60.795 -4.092 1.00 55.72 67 GLU B O 1
ATOM 1136 N N . CYS B 1 64 ? 11.847 60.572 -2.095 1.00 56.56 68 CYS B N 1
ATOM 1137 C CA . CYS B 1 64 ? 11.687 61.952 -1.698 1.00 55.06 68 CYS B CA 1
ATOM 1138 C C . CYS B 1 64 ? 12.899 62.705 -2.203 1.00 53.86 68 CYS B C 1
ATOM 1139 O O . CYS B 1 64 ? 14.009 62.476 -1.737 1.00 53.35 68 CYS B O 1
ATOM 1142 N N . VAL B 1 65 ? 12.683 63.585 -3.173 1.00 52.93 69 VAL B N 1
ATOM 1143 C CA . VAL B 1 65 ? 13.791 64.239 -3.873 1.00 52.03 69 VAL B CA 1
ATOM 1144 C C . VAL B 1 65 ? 13.538 65.739 -4.001 1.00 51.14 69 VAL B C 1
ATOM 1145 O O . VAL B 1 65 ? 12.384 66.172 -3.964 1.00 50.15 69 VAL B O 1
ATOM 1149 N N . PRO B 1 66 ? 14.617 66.535 -4.120 1.00 50.93 70 PRO B N 1
ATOM 1150 C CA . PRO B 1 66 ? 14.486 67.981 -4.266 1.00 52.26 70 PRO B CA 1
ATOM 1151 C C . PRO B 1 66 ? 13.895 68.413 -5.595 1.00 56.67 70 PRO B C 1
ATOM 1152 O O . PRO B 1 66 ? 14.261 67.877 -6.642 1.00 60.03 70 PRO B O 1
ATOM 1156 N N . THR B 1 67 ? 12.985 69.381 -5.539 1.00 57.48 71 THR B N 1
ATOM 1157 C CA . THR B 1 67 ? 12.464 70.034 -6.724 1.00 58.63 71 THR B CA 1
ATOM 1158 C C . THR B 1 67 ? 12.855 71.514 -6.736 1.00 60.50 71 THR B C 1
ATOM 1159 O O . THR B 1 67 ? 12.550 72.236 -7.683 1.00 63.23 71 THR B O 1
ATOM 1163 N N . GLU B 1 68 ? 13.531 71.957 -5.679 1.00 61.50 72 GLU B N 1
ATOM 1164 C CA . GLU B 1 68 ? 14.003 73.333 -5.557 1.00 63.06 72 GLU B CA 1
ATOM 1165 C C . GLU B 1 68 ? 15.156 73.376 -4.569 1.00 64.04 72 GLU B C 1
ATOM 1166 O O . GLU B 1 68 ? 15.052 72.870 -3.445 1.00 66.22 72 GLU B O 1
ATOM 1172 N N . GLU B 1 69 ? 16.260 73.969 -5.001 1.00 64.03 73 GLU B N 1
ATOM 1173 C CA . GLU B 1 69 ? 17.477 74.030 -4.212 1.00 65.92 73 GLU B CA 1
ATOM 1174 C C . GLU B 1 69 ? 17.897 75.481 -4.039 1.00 65.01 73 GLU B C 1
ATOM 1175 O O . GLU B 1 69 ? 17.344 76.362 -4.677 1.00 65.82 73 GLU B O 1
ATOM 1181 N N . VAL B 1 70 ? 18.860 75.730 -3.161 1.00 65.55 74 VAL B N 1
ATOM 1182 C CA . VAL B 1 70 ? 19.431 77.066 -3.011 1.00 65.52 74 VAL B CA 1
ATOM 1183 C C . VAL B 1 70 ? 20.862 76.932 -2.502 1.00 66.14 74 VAL B C 1
ATOM 1184 O O . VAL B 1 70 ? 21.192 75.981 -1.790 1.00 66.00 74 VAL B O 1
ATOM 1188 N N . ASN B 1 71 ? 21.725 77.854 -2.907 1.00 67.34 75 ASN B N 1
ATOM 1189 C CA . ASN B 1 71 ? 23.093 77.861 -2.415 1.00 67.58 75 ASN B CA 1
ATOM 1190 C C . ASN B 1 71 ? 23.177 78.828 -1.243 1.00 67.00 75 ASN B C 1
ATOM 1191 O O . ASN B 1 71 ? 22.664 79.956 -1.318 1.00 63.65 75 ASN B O 1
ATOM 1196 N N . VAL B 1 72 ? 23.789 78.368 -0.150 1.00 65.52 76 VAL B N 1
ATOM 1197 C CA . VAL B 1 72 ? 23.991 79.203 1.031 1.00 64.18 76 VAL B CA 1
ATOM 1198 C C . VAL B 1 72 ? 25.455 79.193 1.421 1.00 62.51 76 VAL B C 1
ATOM 1199 O O . VAL B 1 72 ? 26.107 78.149 1.379 1.00 63.09 76 VAL B O 1
ATOM 1203 N N . THR B 1 73 ? 25.960 80.368 1.785 1.00 62.92 77 THR B N 1
ATOM 1204 C CA . THR B 1 73 ? 27.355 80.549 2.194 1.00 63.07 77 THR B CA 1
ATOM 1205 C C . THR B 1 73 ? 27.453 80.464 3.721 1.00 63.72 77 THR B C 1
ATOM 1206 O O . THR B 1 73 ? 26.721 81.152 4.427 1.00 61.96 77 THR B O 1
ATOM 1210 N N . MET B 1 74 ? 28.353 79.622 4.223 1.00 64.84 78 MET B N 1
ATOM 1211 C CA . MET B 1 74 ? 28.630 79.551 5.657 1.00 66.26 78 MET B CA 1
ATOM 1212 C C . MET B 1 74 ? 30.084 79.853 5.977 1.00 64.44 78 MET B C 1
ATOM 1213 O O . MET B 1 74 ? 30.988 79.349 5.308 1.00 67.00 78 MET B O 1
ATOM 1218 N N . GLU B 1 75 ? 30.321 80.661 7.006 1.00 63.79 79 GLU B N 1
ATOM 1219 C CA . GLU B 1 75 ? 31.685 80.854 7.489 1.00 65.63 79 GLU B CA 1
ATOM 1220 C C . GLU B 1 75 ? 32.117 79.770 8.485 1.00 64.84 79 GLU B C 1
ATOM 1221 O O . GLU B 1 75 ? 31.476 79.572 9.512 1.00 68.11 79 GLU B O 1
ATOM 1227 N N . LEU B 1 76 ? 33.191 79.064 8.141 1.00 63.40 80 LEU B N 1
ATOM 1228 C CA . LEU B 1 76 ? 33.752 77.959 8.915 1.00 65.06 80 LEU B CA 1
ATOM 1229 C C . LEU B 1 76 ? 35.184 78.319 9.232 1.00 64.97 80 LEU B C 1
ATOM 1230 O O . LEU B 1 76 ? 35.748 79.190 8.597 1.00 64.38 80 LEU B O 1
ATOM 1235 N N . LEU B 1 77 ? 35.789 77.611 10.180 1.00 65.24 81 LEU B N 1
ATOM 1236 C CA . LEU B 1 77 ? 37.224 77.711 10.385 1.00 62.89 81 LEU B CA 1
ATOM 1237 C C . LEU B 1 77 ? 37.864 76.584 9.620 1.00 61.89 81 LEU B C 1
ATOM 1238 O O . LEU B 1 77 ? 37.550 75.414 9.853 1.00 62.55 81 LEU B O 1
ATOM 1243 N N . GLY B 1 78 ? 38.746 76.938 8.688 1.00 62.86 82 GLY B N 1
ATOM 1244 C CA . GLY B 1 78 ? 39.422 75.949 7.869 1.00 62.09 82 GLY B CA 1
ATOM 1245 C C . GLY B 1 78 ? 40.852 76.371 7.652 1.00 65.06 82 GLY B C 1
ATOM 1246 O O . GLY B 1 78 ? 41.507 76.838 8.578 1.00 66.16 82 GLY B O 1
ATOM 1247 N N . ALA B 1 79 ? 41.333 76.214 6.419 1.00 65.23 83 ALA B N 1
ATOM 1248 C CA . ALA B 1 79 ? 42.714 76.496 6.086 1.00 61.14 83 ALA B CA 1
ATOM 1249 C C . ALA B 1 79 ? 42.823 77.767 5.267 1.00 64.21 83 ALA B C 1
ATOM 1250 O O . ALA B 1 79 ? 41.953 78.082 4.455 1.00 69.31 83 ALA B O 1
ATOM 1252 N N . SER B 1 80 ? 43.890 78.510 5.513 1.00 64.18 84 SER B N 1
ATOM 1253 C CA . SER B 1 80 ? 44.270 79.631 4.690 1.00 61.01 84 SER B CA 1
ATOM 1254 C C . SER B 1 80 ? 45.233 79.177 3.576 1.00 62.44 84 SER B C 1
ATOM 1255 O O . SER B 1 80 ? 45.597 77.981 3.457 1.00 61.70 84 SER B O 1
ATOM 1258 N N . GLY B 1 81 ? 45.672 80.151 2.787 1.00 61.00 85 GLY B N 1
ATOM 1259 C CA . GLY B 1 81 ? 46.595 79.934 1.683 1.00 60.58 85 GLY B CA 1
ATOM 1260 C C . GLY B 1 81 ? 47.849 79.190 2.068 1.00 62.92 85 GLY B C 1
ATOM 1261 O O . GLY B 1 81 ? 48.361 78.381 1.276 1.00 63.21 85 GLY B O 1
ATOM 1262 N N . SER B 1 82 ? 48.329 79.430 3.290 1.00 61.56 86 SER B N 1
ATOM 1263 C CA . SER B 1 82 ? 49.536 78.771 3.804 1.00 60.95 86 SER B CA 1
ATOM 1264 C C . SER B 1 82 ? 49.247 77.464 4.482 1.00 62.01 86 SER B C 1
ATOM 1265 O O . SER B 1 82 ? 50.179 76.781 4.941 1.00 64.95 86 SER B O 1
ATOM 1268 N N . GLY B 1 83 ? 47.973 77.086 4.542 1.00 59.18 87 GLY B N 1
ATOM 1269 C CA . GLY B 1 83 ? 47.604 75.840 5.244 1.00 58.45 87 GLY B CA 1
ATOM 1270 C C . GLY B 1 83 ? 47.466 76.058 6.750 1.00 60.99 87 GLY B C 1
ATOM 1271 O O . GLY B 1 83 ? 47.284 75.117 7.500 1.00 60.73 87 GLY B O 1
ATOM 1272 N N . SER B 1 84 ? 47.561 77.317 7.178 1.00 59.33 88 SER B N 1
ATOM 1273 C CA . SER B 1 84 ? 47.334 77.705 8.559 1.00 63.49 88 SER B CA 1
ATOM 1274 C C . SER B 1 84 ? 45.844 77.633 8.872 1.00 66.49 88 SER B C 1
ATOM 1275 O O . SER B 1 84 ? 45.026 77.373 7.983 1.00 66.89 88 SER B O 1
ATOM 1278 N N . ASN B 1 85 ? 45.494 77.859 10.137 1.00 64.62 89 ASN B N 1
ATOM 1279 C CA . ASN B 1 85 ? 44.108 77.996 10.522 1.00 59.85 89 ASN B CA 1
ATOM 1280 C C . ASN B 1 85 ? 43.646 79.341 10.014 1.00 58.10 89 ASN B C 1
ATOM 1281 O O . ASN B 1 85 ? 44.308 80.376 10.233 1.00 56.82 89 ASN B O 1
ATOM 1286 N N . GLY B 1 86 ? 42.515 79.342 9.324 1.00 55.85 90 GLY B N 1
ATOM 1287 C CA . GLY B 1 86 ? 41.937 80.600 8.841 1.00 54.63 90 GLY B CA 1
ATOM 1288 C C . GLY B 1 86 ? 40.496 80.399 8.453 1.00 55.32 90 GLY B C 1
ATOM 1289 O O . GLY B 1 86 ? 40.103 79.298 8.076 1.00 58.77 90 GLY B O 1
ATOM 1290 N N . MET B 1 87 ? 39.698 81.454 8.554 1.00 57.24 91 MET B N 1
ATOM 1291 C CA . MET B 1 87 ? 38.289 81.367 8.170 1.00 60.63 91 MET B CA 1
ATOM 1292 C C . MET B 1 87 ? 38.131 81.110 6.659 1.00 62.08 91 MET B C 1
ATOM 1293 O O . MET B 1 87 ? 38.972 81.536 5.865 1.00 61.23 91 MET B O 1
ATOM 1298 N N . GLN B 1 88 ? 37.068 80.391 6.292 1.00 60.85 92 GLN B N 1
ATOM 1299 C CA . GLN B 1 88 ? 36.683 80.167 4.902 1.00 59.14 92 GLN B CA 1
ATOM 1300 C C . GLN B 1 88 ? 35.189 80.333 4.744 1.00 60.09 92 GLN B C 1
ATOM 1301 O O . GLN B 1 88 ? 34.437 79.685 5.462 1.00 63.23 92 GLN B O 1
ATOM 1307 N N . ARG B 1 89 ? 34.747 81.197 3.829 1.00 61.69 93 ARG B N 1
ATOM 1308 C CA . ARG B 1 89 ? 33.341 81.184 3.411 1.00 62.94 93 ARG B CA 1
ATOM 1309 C C . ARG B 1 89 ? 33.170 80.121 2.331 1.00 62.61 93 ARG B C 1
ATOM 1310 O O . ARG B 1 89 ? 33.820 80.188 1.288 1.00 64.51 93 ARG B O 1
ATOM 1318 N N . LEU B 1 90 ? 32.309 79.141 2.584 1.00 62.27 94 LEU B N 1
ATOM 1319 C CA . LEU B 1 90 ? 32.050 78.072 1.625 1.00 60.78 94 LEU B CA 1
ATOM 1320 C C . LEU B 1 90 ? 30.565 77.986 1.288 1.00 60.92 94 LEU B C 1
ATOM 1321 O O . LEU B 1 90 ? 29.730 78.456 2.045 1.00 62.77 94 LEU B O 1
ATOM 1326 N N . SER B 1 91 ? 30.243 77.402 0.137 1.00 60.13 95 SER B N 1
ATOM 1327 C CA . SER B 1 91 ? 28.874 77.358 -0.374 1.00 57.34 95 SER B CA 1
ATOM 1328 C C . SER B 1 91 ? 28.322 75.959 -0.199 1.00 57.93 95 SER B C 1
ATOM 1329 O O . SER B 1 91 ? 29.046 74.977 -0.382 1.00 57.58 95 SER B O 1
ATOM 1332 N N . PHE B 1 92 ? 27.048 75.872 0.178 1.00 56.89 96 PHE B N 1
ATOM 1333 C CA . PHE B 1 92 ? 26.388 74.586 0.423 1.00 57.75 96 PHE B CA 1
ATOM 1334 C C . PHE B 1 92 ? 25.029 74.564 -0.255 1.00 59.00 96 PHE B C 1
ATOM 1335 O O . PHE B 1 92 ? 24.356 75.587 -0.365 1.00 56.62 96 PHE B O 1
ATOM 1343 N N . VAL B 1 93 ? 24.628 73.389 -0.712 1.00 60.35 97 VAL B N 1
ATOM 1344 C CA . VAL B 1 93 ? 23.327 73.231 -1.332 1.00 62.47 97 VAL B CA 1
ATOM 1345 C C . VAL B 1 93 ? 22.296 72.880 -0.253 1.00 63.83 97 VAL B C 1
ATOM 1346 O O . VAL B 1 93 ? 22.492 71.922 0.488 1.00 62.55 97 VAL B O 1
ATOM 1350 N N . GLU B 1 94 ? 21.225 73.670 -0.158 1.00 63.15 98 GLU B N 1
ATOM 1351 C CA . GLU B 1 94 ? 20.079 73.359 0.713 1.00 64.99 98 GLU B CA 1
ATOM 1352 C C . GLU B 1 94 ? 18.872 73.061 -0.161 1.00 63.92 98 GLU B C 1
ATOM 1353 O O . GLU B 1 94 ? 18.719 73.659 -1.219 1.00 64.92 98 GLU B O 1
ATOM 1359 N N . HIS B 1 95 ? 17.996 72.175 0.291 1.00 61.63 99 HIS B N 1
ATOM 1360 C CA . HIS B 1 95 ? 16.765 71.913 -0.423 1.00 59.25 99 HIS B CA 1
ATOM 1361 C C . HIS B 1 95 ? 15.638 72.778 0.129 1.00 62.22 99 HIS B C 1
ATOM 1362 O O . HIS B 1 95 ? 15.440 72.850 1.348 1.00 63.12 99 HIS B O 1
ATOM 1369 N N . LYS B 1 96 ? 14.908 73.436 -0.773 1.00 63.75 100 LYS B N 1
ATOM 1370 C CA . LYS B 1 96 ? 13.788 74.309 -0.403 1.00 63.73 100 LYS B CA 1
ATOM 1371 C C . LYS B 1 96 ? 12.413 73.713 -0.695 1.00 62.16 100 LYS B C 1
ATOM 1372 O O . LYS B 1 96 ? 11.410 74.152 -0.129 1.00 63.57 100 LYS B O 1
ATOM 1378 N N . LYS B 1 97 ? 12.363 72.737 -1.592 1.00 59.08 101 LYS B N 1
ATOM 1379 C CA . LYS B 1 97 ? 11.119 72.031 -1.903 1.00 58.01 101 LYS B CA 1
ATOM 1380 C C . LYS B 1 97 ? 11.436 70.610 -2.314 1.00 56.10 101 LYS B C 1
ATOM 1381 O O . LYS B 1 97 ? 12.515 70.340 -2.849 1.00 54.32 101 LYS B O 1
ATOM 1387 N N . CYS B 1 98 ? 10.495 69.705 -2.062 1.00 53.98 102 CYS B N 1
ATOM 1388 C CA . CYS B 1 98 ? 10.732 68.276 -2.255 1.00 52.43 102 CYS B CA 1
ATOM 1389 C C . CYS B 1 98 ? 9.477 67.623 -2.759 1.00 49.87 102 CYS B C 1
ATOM 1390 O O . CYS B 1 98 ? 8.391 68.157 -2.572 1.00 50.88 102 CYS B O 1
ATOM 1393 N N . ASP B 1 99 ? 9.608 66.442 -3.349 1.00 47.14 103 ASP B N 1
ATOM 1394 C CA . ASP B 1 99 ? 8.431 65.754 -3.873 1.00 48.48 103 ASP B CA 1
ATOM 1395 C C . ASP B 1 99 ? 8.653 64.246 -3.903 1.00 47.55 103 ASP B C 1
ATOM 1396 O O . ASP B 1 99 ? 9.788 63.772 -3.982 1.00 47.27 103 ASP B O 1
ATOM 1401 N N . CYS B 1 100 ? 7.561 63.500 -3.810 1.00 48.87 104 CYS B N 1
ATOM 1402 C CA . CYS B 1 100 ? 7.607 62.051 -3.971 1.00 51.40 104 CYS B CA 1
ATOM 1403 C C . CYS B 1 100 ? 7.442 61.681 -5.455 1.00 53.74 104 CYS B C 1
ATOM 1404 O O . CYS B 1 100 ? 6.340 61.743 -6.021 1.00 53.88 104 CYS B O 1
ATOM 1407 N N . ARG B 1 101 ? 8.570 61.308 -6.057 1.00 55.73 105 ARG B N 1
ATOM 1408 C CA . ARG B 1 101 ? 8.710 61.073 -7.490 1.00 56.31 105 ARG B CA 1
ATOM 1409 C C . ARG B 1 101 ? 9.143 59.622 -7.732 1.00 56.68 105 ARG B C 1
ATOM 1410 O O . ARG B 1 101 ? 9.866 59.054 -6.910 1.00 54.49 105 ARG B O 1
ATOM 1418 N N . PRO B 1 102 ? 8.709 59.016 -8.856 1.00 56.72 106 PRO B N 1
ATOM 1419 C CA . PRO B 1 102 ? 9.067 57.624 -9.157 1.00 59.20 106 PRO B CA 1
ATOM 1420 C C . PRO B 1 102 ? 10.572 57.446 -9.358 1.00 62.87 106 PRO B C 1
ATOM 1421 O O . PRO B 1 102 ? 11.261 58.413 -9.679 1.00 63.46 106 PRO B O 1
ATOM 1425 N N . ARG B 1 103 ? 11.072 56.225 -9.174 1.00 68.15 107 ARG B N 1
ATOM 1426 C CA . ARG B 1 103 ? 12.502 55.936 -9.367 1.00 73.76 107 ARG B CA 1
ATOM 1427 C C . ARG B 1 103 ? 12.880 55.676 -10.828 1.00 75.58 107 ARG B C 1
ATOM 1428 O O . ARG B 1 103 ? 14.067 55.673 -11.181 1.00 77.03 107 ARG B O 1
ATOM 1436 N N . ASP C 1 7 ? 39.874 96.954 29.880 1.00 98.05 11 ASP C N 1
ATOM 1437 C CA . ASP C 1 7 ? 40.902 95.878 29.757 1.00 98.28 11 ASP C CA 1
ATOM 1438 C C . ASP C 1 7 ? 41.391 95.720 28.309 1.00 98.33 11 ASP C C 1
ATOM 1439 O O . ASP C 1 7 ? 40.872 94.898 27.544 1.00 98.79 11 ASP C O 1
ATOM 1444 N N . SER C 1 8 ? 42.395 96.517 27.946 1.00 97.40 12 SER C N 1
ATOM 1445 C CA . SER C 1 8 ? 43.010 96.451 26.618 1.00 95.62 12 SER C CA 1
ATOM 1446 C C . SER C 1 8 ? 43.888 95.206 26.450 1.00 93.76 12 SER C C 1
ATOM 1447 O O . SER C 1 8 ? 44.334 94.895 25.339 1.00 93.95 12 SER C O 1
ATOM 1450 N N . ASN C 1 9 ? 44.133 94.503 27.557 1.00 91.10 13 ASN C N 1
ATOM 1451 C CA . ASN C 1 9 ? 44.909 93.258 27.552 1.00 88.21 13 ASN C CA 1
ATOM 1452 C C . ASN C 1 9 ? 44.071 92.035 27.148 1.00 85.16 13 ASN C C 1
ATOM 1453 O O . ASN C 1 9 ? 44.048 91.006 27.839 1.00 84.00 13 ASN C O 1
ATOM 1458 N N . THR C 1 10 ? 43.385 92.168 26.018 1.00 80.85 14 THR C N 1
ATOM 1459 C CA . THR C 1 10 ? 42.515 91.120 25.520 1.00 77.81 14 THR C CA 1
ATOM 1460 C C . THR C 1 10 ? 42.678 90.957 24.006 1.00 74.89 14 THR C C 1
ATOM 1461 O O . THR C 1 10 ? 42.567 91.924 23.252 1.00 76.56 14 THR C O 1
ATOM 1465 N N . LYS C 1 11 ? 42.969 89.735 23.578 1.00 68.87 15 LYS C N 1
ATOM 1466 C CA . LYS C 1 11 ? 43.185 89.437 22.169 1.00 66.04 15 LYS C CA 1
ATOM 1467 C C . LYS C 1 11 ? 41.970 88.732 21.564 1.00 64.00 15 LYS C C 1
ATOM 1468 O O . LYS C 1 11 ? 41.516 87.701 22.067 1.00 63.06 15 LYS C O 1
ATOM 1474 N N . GLY C 1 12 ? 41.437 89.308 20.491 1.00 62.35 16 GLY C N 1
ATOM 1475 C CA . GLY C 1 12 ? 40.280 88.744 19.797 1.00 60.21 16 GLY C CA 1
ATOM 1476 C C . GLY C 1 12 ? 40.638 87.602 18.863 1.00 58.12 16 GLY C C 1
ATOM 1477 O O . GLY C 1 12 ? 41.811 87.326 18.616 1.00 58.20 16 GLY C O 1
ATOM 1478 N N . TRP C 1 13 ? 39.605 86.943 18.352 1.00 58.58 17 TRP C N 1
ATOM 1479 C CA . TRP C 1 13 ? 39.713 85.773 17.474 1.00 58.36 17 TRP C CA 1
ATOM 1480 C C . TRP C 1 13 ? 40.648 85.934 16.280 1.00 57.94 17 TRP C C 1
ATOM 1481 O O . TRP C 1 13 ? 41.458 85.049 15.997 1.00 57.77 17 TRP C O 1
ATOM 1492 N N . SER C 1 14 ? 40.529 87.061 15.580 1.00 57.95 18 SER C N 1
ATOM 1493 C CA . SER C 1 14 ? 41.313 87.302 14.377 1.00 58.24 18 SER C CA 1
ATOM 1494 C C . SER C 1 14 ? 42.779 87.468 14.708 1.00 59.09 18 SER C C 1
ATOM 1495 O O . SER C 1 14 ? 43.631 86.921 14.015 1.00 63.64 18 SER C O 1
ATOM 1498 N N . GLU C 1 15 ? 43.070 88.219 15.770 1.00 59.47 19 GLU C N 1
ATOM 1499 C CA . GLU C 1 15 ? 44.439 88.399 16.249 1.00 57.83 19 GLU C CA 1
ATOM 1500 C C . GLU C 1 15 ? 45.028 87.069 16.723 1.00 57.94 19 GLU C C 1
ATOM 1501 O O . GLU C 1 15 ? 46.201 86.786 16.489 1.00 59.57 19 GLU C O 1
ATOM 1507 N N . VAL C 1 16 ? 44.204 86.241 17.362 1.00 58.77 20 VAL C N 1
ATOM 1508 C CA . VAL C 1 16 ? 44.631 84.902 17.788 1.00 57.18 20 VAL C CA 1
ATOM 1509 C C . VAL C 1 16 ? 45.041 84.036 16.600 1.00 60.06 20 VAL C C 1
ATOM 1510 O O . VAL C 1 16 ? 46.121 83.434 16.613 1.00 64.71 20 VAL C O 1
ATOM 1514 N N . LEU C 1 17 ? 44.179 83.963 15.583 1.00 60.82 21 LEU C N 1
ATOM 1515 C CA . LEU C 1 17 ? 44.499 83.266 14.320 1.00 58.06 21 LEU C CA 1
ATOM 1516 C C . LEU C 1 17 ? 45.736 83.841 13.644 1.00 58.14 21 LEU C C 1
ATOM 1517 O O . LEU C 1 17 ? 46.615 83.096 13.245 1.00 58.38 21 LEU C O 1
ATOM 1522 N N . LYS C 1 18 ? 45.823 85.163 13.528 1.00 57.34 22 LYS C N 1
ATOM 1523 C CA . LYS C 1 18 ? 47.017 85.771 12.931 1.00 59.68 22 LYS C CA 1
ATOM 1524 C C . LYS C 1 18 ? 48.267 85.277 13.646 1.00 58.85 22 LYS C C 1
ATOM 1525 O O . LYS C 1 18 ? 49.232 84.901 13.004 1.00 61.12 22 LYS C O 1
ATOM 1531 N N . GLY C 1 19 ? 48.234 85.229 14.976 1.00 57.98 23 GLY C N 1
ATOM 1532 C CA . GLY C 1 19 ? 49.413 84.860 15.752 1.00 57.03 23 GLY C CA 1
ATOM 1533 C C . GLY C 1 19 ? 49.737 83.383 15.763 1.00 61.43 23 GLY C C 1
ATOM 1534 O O . GLY C 1 19 ? 50.820 82.992 16.187 1.00 64.62 23 GLY C O 1
ATOM 1535 N N . SER C 1 20 ? 48.800 82.555 15.309 1.00 61.24 24 SER C N 1
ATOM 1536 C CA . SER C 1 20 ? 49.038 81.120 15.148 1.00 62.80 24 SER C CA 1
ATOM 1537 C C . SER C 1 20 ? 49.645 80.716 13.785 1.00 64.06 24 SER C C 1
ATOM 1538 O O . SER C 1 20 ? 50.085 79.568 13.617 1.00 66.62 24 SER C O 1
ATOM 1541 N N . GLU C 1 21 ? 49.624 81.635 12.815 1.00 63.10 25 GLU C N 1
ATOM 1542 C CA . GLU C 1 21 ? 49.990 81.347 11.417 1.00 65.36 25 GLU C CA 1
ATOM 1543 C C . GLU C 1 21 ? 51.346 80.694 11.253 1.00 66.06 25 GLU C C 1
ATOM 1544 O O . GLU C 1 21 ? 52.285 81.008 11.980 1.00 68.04 25 GLU C O 1
ATOM 1550 N N . CYS C 1 22 ? 51.457 79.826 10.253 1.00 66.50 26 CYS C N 1
ATOM 1551 C CA . CYS C 1 22 ? 52.741 79.334 9.815 1.00 66.35 26 CYS C CA 1
ATOM 1552 C C . CYS C 1 22 ? 53.434 80.454 9.030 1.00 66.01 26 CYS C C 1
ATOM 1553 O O . CYS C 1 22 ? 52.982 80.842 7.965 1.00 68.78 26 CYS C O 1
ATOM 1556 N N . LYS C 1 23 ? 54.500 81.020 9.594 1.00 65.28 27 LYS C N 1
ATOM 1557 C CA . LYS C 1 23 ? 55.216 82.131 8.966 1.00 58.95 27 LYS C CA 1
ATOM 1558 C C . LYS C 1 23 ? 56.579 82.234 9.610 1.00 58.98 27 LYS C C 1
ATOM 1559 O O . LYS C 1 23 ? 56.830 81.558 10.608 1.00 61.17 27 LYS C O 1
ATOM 1565 N N . PRO C 1 24 ? 57.479 83.055 9.037 1.00 61.53 28 PRO C N 1
ATOM 1566 C CA . PRO C 1 24 ? 58.779 83.234 9.681 1.00 61.73 28 PRO C CA 1
ATOM 1567 C C . PRO C 1 24 ? 58.639 83.986 10.995 1.00 64.21 28 PRO C C 1
ATOM 1568 O O . PRO C 1 24 ? 57.973 85.037 11.064 1.00 67.99 28 PRO C O 1
ATOM 1572 N N . ARG C 1 25 ? 59.299 83.465 12.018 1.00 61.72 29 ARG C N 1
ATOM 1573 C CA . ARG C 1 25 ? 59.225 84.029 13.350 1.00 58.81 29 ARG C CA 1
ATOM 1574 C C . ARG C 1 25 ? 60.629 84.125 13.919 1.00 58.61 29 ARG C C 1
ATOM 1575 O O . ARG C 1 25 ? 61.458 83.251 13.656 1.00 58.67 29 ARG C O 1
ATOM 1583 N N . PRO C 1 26 ? 60.909 85.187 14.694 1.00 58.13 30 PRO C N 1
ATOM 1584 C CA . PRO C 1 26 ? 62.249 85.293 15.253 1.00 59.52 30 PRO C CA 1
ATOM 1585 C C . PRO C 1 26 ? 62.459 84.268 16.359 1.00 60.91 30 PRO C C 1
ATOM 1586 O O . PRO C 1 26 ? 61.572 84.069 17.186 1.00 63.30 30 PRO C O 1
ATOM 1590 N N . ILE C 1 27 ? 63.605 83.595 16.338 1.00 61.39 31 ILE C N 1
ATOM 1591 C CA . ILE C 1 27 ? 63.989 82.688 17.412 1.00 61.72 31 ILE C CA 1
ATOM 1592 C C . ILE C 1 27 ? 65.433 82.926 17.836 1.00 62.03 31 ILE C C 1
ATOM 1593 O O . ILE C 1 27 ? 66.270 83.306 17.017 1.00 62.80 31 ILE C O 1
ATOM 1598 N N . VAL C 1 28 ? 65.705 82.719 19.123 1.00 61.38 32 VAL C N 1
ATOM 1599 C CA . VAL C 1 28 ? 67.050 82.843 19.684 1.00 61.81 32 VAL C CA 1
ATOM 1600 C C . VAL C 1 28 ? 67.801 81.526 19.502 1.00 63.41 32 VAL C C 1
ATOM 1601 O O . VAL C 1 28 ? 67.292 80.455 19.859 1.00 63.79 32 VAL C O 1
ATOM 1605 N N . VAL C 1 29 ? 69.000 81.605 18.928 1.00 63.94 33 VAL C N 1
ATOM 1606 C CA . VAL C 1 29 ? 69.824 80.420 18.710 1.00 65.79 33 VAL C CA 1
ATOM 1607 C C . VAL C 1 29 ? 71.234 80.657 19.245 1.00 67.09 33 VAL C C 1
ATOM 1608 O O . VAL C 1 29 ? 71.813 81.722 19.011 1.00 66.30 33 VAL C O 1
ATOM 1612 N N . PRO C 1 30 ? 71.786 79.674 19.982 1.00 69.21 34 PRO C N 1
ATOM 1613 C CA . PRO C 1 30 ? 73.157 79.810 20.473 1.00 70.59 34 PRO C CA 1
ATOM 1614 C C . PRO C 1 30 ? 74.160 79.703 19.331 1.00 71.86 34 PRO C C 1
ATOM 1615 O O . PRO C 1 30 ? 74.079 78.777 18.529 1.00 72.22 34 PRO C O 1
ATOM 1619 N N . VAL C 1 31 ? 75.088 80.653 19.264 1.00 74.22 35 VAL C N 1
ATOM 1620 C CA . VAL C 1 31 ? 76.090 80.700 18.196 1.00 76.51 35 VAL C CA 1
ATOM 1621 C C . VAL C 1 31 ? 76.972 79.440 18.163 1.00 80.06 35 VAL C C 1
ATOM 1622 O O . VAL C 1 31 ? 77.231 78.891 17.086 1.00 80.46 35 VAL C O 1
ATOM 1626 N N . SER C 1 32 ? 77.402 78.975 19.339 1.00 83.86 36 SER C N 1
ATOM 1627 C CA . SER C 1 32 ? 78.254 77.780 19.458 1.00 87.20 36 SER C CA 1
ATOM 1628 C C . SER C 1 32 ? 77.573 76.502 18.938 1.00 89.18 36 SER C C 1
ATOM 1629 O O . SER C 1 32 ? 78.245 75.569 18.488 1.00 90.04 36 SER C O 1
ATOM 1632 N N . GLU C 1 33 ? 76.243 76.480 18.996 1.00 90.81 37 GLU C N 1
ATOM 1633 C CA . GLU C 1 33 ? 75.440 75.385 18.455 1.00 92.93 37 GLU C CA 1
ATOM 1634 C C . GLU C 1 33 ? 75.440 75.390 16.916 1.00 93.37 37 GLU C C 1
ATOM 1635 O O . GLU C 1 33 ? 75.576 74.337 16.287 1.00 94.23 37 GLU C O 1
ATOM 1641 N N . THR C 1 34 ? 75.299 76.578 16.325 1.00 93.10 38 THR C N 1
ATOM 1642 C CA . THR C 1 34 ? 75.185 76.732 14.869 1.00 92.35 38 THR C CA 1
ATOM 1643 C C . THR C 1 34 ? 76.494 76.464 14.124 1.00 92.73 38 THR C C 1
ATOM 1644 O O . THR C 1 34 ? 76.480 75.954 13.001 1.00 93.85 38 THR C O 1
ATOM 1648 N N . HIS C 1 35 ? 77.614 76.822 14.746 1.00 91.62 39 HIS C N 1
ATOM 1649 C CA . HIS C 1 35 ? 78.930 76.662 14.131 1.00 90.88 39 HIS C CA 1
ATOM 1650 C C . HIS C 1 35 ? 79.828 75.761 14.987 1.00 91.07 39 HIS C C 1
ATOM 1651 O O . HIS C 1 35 ? 80.629 76.260 15.789 1.00 91.25 39 HIS C O 1
ATOM 1658 N N . PRO C 1 36 ? 79.696 74.426 14.828 1.00 90.90 40 PRO C N 1
ATOM 1659 C CA . PRO C 1 36 ? 80.512 73.491 15.611 1.00 90.67 40 PRO C CA 1
ATOM 1660 C C . PRO C 1 36 ? 81.988 73.405 15.169 1.00 90.46 40 PRO C C 1
ATOM 1661 O O . PRO C 1 36 ? 82.575 72.320 15.194 1.00 90.54 40 PRO C O 1
ATOM 1665 N N . GLU C 1 37 ? 82.585 74.537 14.793 1.00 90.00 41 GLU C N 1
ATOM 1666 C CA . GLU C 1 37 ? 83.970 74.562 14.309 1.00 89.78 41 GLU C CA 1
ATOM 1667 C C . GLU C 1 37 ? 84.718 75.837 14.704 1.00 89.03 41 GLU C C 1
ATOM 1668 O O . GLU C 1 37 ? 84.512 76.383 15.785 1.00 88.52 41 GLU C O 1
ATOM 1674 N N . SER C 1 40 ? 84.373 75.060 18.864 1.00 80.39 44 SER C N 1
ATOM 1675 C CA . SER C 1 40 ? 83.886 76.411 19.124 1.00 80.01 44 SER C CA 1
ATOM 1676 C C . SER C 1 40 ? 84.811 77.176 20.075 1.00 79.96 44 SER C C 1
ATOM 1677 O O . SER C 1 40 ? 85.941 76.749 20.336 1.00 80.12 44 SER C O 1
ATOM 1680 N N . GLN C 1 41 ? 84.321 78.311 20.578 1.00 79.90 45 GLN C N 1
ATOM 1681 C CA . GLN C 1 41 ? 85.080 79.190 21.477 1.00 79.84 45 GLN C CA 1
ATOM 1682 C C . GLN C 1 41 ? 84.159 80.200 22.183 1.00 79.33 45 GLN C C 1
ATOM 1683 O O . GLN C 1 41 ? 82.936 80.022 22.222 1.00 78.98 45 GLN C O 1
ATOM 1689 N N . ARG C 1 42 ? 84.761 81.249 22.746 1.00 78.49 46 ARG C N 1
ATOM 1690 C CA . ARG C 1 42 ? 84.027 82.371 23.332 1.00 77.05 46 ARG C CA 1
ATOM 1691 C C . ARG C 1 42 ? 83.401 83.227 22.237 1.00 75.72 46 ARG C C 1
ATOM 1692 O O . ARG C 1 42 ? 84.097 83.689 21.327 1.00 76.48 46 ARG C O 1
ATOM 1700 N N . PHE C 1 43 ? 82.092 83.441 22.327 1.00 73.61 47 PHE C N 1
ATOM 1701 C CA . PHE C 1 43 ? 81.389 84.301 21.375 1.00 72.08 47 PHE C CA 1
ATOM 1702 C C . PHE C 1 43 ? 80.542 85.354 22.074 1.00 70.38 47 PHE C C 1
ATOM 1703 O O . PHE C 1 43 ? 79.811 85.049 23.018 1.00 70.53 47 PHE C O 1
ATOM 1711 N N . ASN C 1 44 ? 80.647 86.592 21.595 1.00 67.58 48 ASN C N 1
ATOM 1712 C CA . ASN C 1 44 ? 79.904 87.715 22.157 1.00 64.91 48 ASN C CA 1
ATOM 1713 C C . ASN C 1 44 ? 79.200 88.539 21.070 1.00 62.92 48 ASN C C 1
ATOM 1714 O O . ASN C 1 44 ? 79.869 89.154 20.240 1.00 61.57 48 ASN C O 1
ATOM 1719 N N . PRO C 1 45 ? 77.850 88.537 21.056 1.00 61.91 49 PRO C N 1
ATOM 1720 C CA . PRO C 1 45 ? 76.928 87.786 21.912 1.00 61.62 49 PRO C CA 1
ATOM 1721 C C . PRO C 1 45 ? 77.060 86.277 21.728 1.00 62.17 49 PRO C C 1
ATOM 1722 O O . PRO C 1 45 ? 77.448 85.830 20.648 1.00 62.60 49 PRO C O 1
ATOM 1726 N N . PRO C 1 46 ? 76.749 85.494 22.779 1.00 62.33 50 PRO C N 1
ATOM 1727 C CA . PRO C 1 46 ? 76.771 84.036 22.660 1.00 61.79 50 PRO C CA 1
ATOM 1728 C C . PRO C 1 46 ? 75.572 83.495 21.899 1.00 60.96 50 PRO C C 1
ATOM 1729 O O . PRO C 1 46 ? 75.508 82.295 21.632 1.00 62.08 50 PRO C O 1
ATOM 1733 N N . CYS C 1 47 ? 74.629 84.376 21.565 1.00 59.94 51 CYS C N 1
ATOM 1734 C CA . CYS C 1 47 ? 73.405 83.983 20.868 1.00 57.59 51 CYS C CA 1
ATOM 1735 C C . CYS C 1 47 ? 72.941 85.010 19.824 1.00 55.86 51 CYS C C 1
ATOM 1736 O O . CYS C 1 47 ? 73.291 86.188 19.886 1.00 53.28 51 CYS C O 1
ATOM 1739 N N . VAL C 1 48 ? 72.146 84.537 18.868 1.00 55.39 52 VAL C N 1
ATOM 1740 C CA . VAL C 1 48 ? 71.714 85.333 17.729 1.00 54.42 52 VAL C CA 1
ATOM 1741 C C . VAL C 1 48 ? 70.227 85.094 17.445 1.00 54.30 52 VAL C C 1
ATOM 1742 O O . VAL C 1 48 ? 69.717 83.996 17.685 1.00 56.50 52 VAL C O 1
ATOM 1746 N N . THR C 1 49 ? 69.539 86.121 16.943 1.00 54.09 53 THR C N 1
ATOM 1747 C CA . THR C 1 49 ? 68.130 86.002 16.516 1.00 54.34 53 THR C CA 1
ATOM 1748 C C . THR C 1 49 ? 68.006 85.698 15.011 1.00 55.57 53 THR C C 1
ATOM 1749 O O . THR C 1 49 ? 68.472 86.467 14.168 1.00 56.51 53 THR C O 1
ATOM 1753 N N . LEU C 1 50 ? 67.364 84.576 14.684 1.00 57.17 54 LEU C N 1
ATOM 1754 C CA . LEU C 1 50 ? 67.149 84.170 13.299 1.00 56.70 54 LEU C CA 1
ATOM 1755 C C . LEU C 1 50 ? 65.670 84.040 12.981 1.00 58.32 54 LEU C C 1
ATOM 1756 O O . LEU C 1 50 ? 64.883 83.567 13.808 1.00 60.08 54 LEU C O 1
ATOM 1761 N N . MET C 1 51 ? 65.281 84.447 11.778 1.00 57.58 55 MET C N 1
ATOM 1762 C CA . MET C 1 51 ? 63.920 84.192 11.323 1.00 56.88 55 MET C CA 1
ATOM 1763 C C . MET C 1 51 ? 63.800 82.731 10.886 1.00 55.76 55 MET C C 1
ATOM 1764 O O . MET C 1 51 ? 64.575 82.247 10.060 1.00 55.83 55 MET C O 1
ATOM 1769 N N . ARG C 1 52 ? 62.855 82.024 11.491 1.00 55.73 56 ARG C N 1
ATOM 1770 C CA . ARG C 1 52 ? 62.613 80.629 11.171 1.00 56.52 56 ARG C CA 1
ATOM 1771 C C . ARG C 1 52 ? 61.114 80.416 11.114 1.00 59.57 56 ARG C C 1
ATOM 1772 O O . ARG C 1 52 ? 60.357 81.107 11.793 1.00 60.14 56 ARG C O 1
ATOM 1780 N N . CYS C 1 53 ? 60.691 79.468 10.285 1.00 62.11 57 CYS C N 1
ATOM 1781 C CA . CYS C 1 53 ? 59.288 79.169 10.137 1.00 60.99 57 CYS C CA 1
ATOM 1782 C C . CYS C 1 53 ? 58.782 78.528 11.404 1.00 60.74 57 CYS C C 1
ATOM 1783 O O . CYS C 1 53 ? 59.428 77.640 11.950 1.00 59.87 57 CYS C O 1
ATOM 1786 N N . GLY C 1 54 ? 57.624 78.991 11.856 1.00 60.17 58 GLY C N 1
ATOM 1787 C CA . GLY C 1 54 ? 56.908 78.343 12.937 1.00 60.67 58 GLY C CA 1
ATOM 1788 C C . GLY C 1 54 ? 55.478 78.816 12.945 1.00 62.20 58 GLY C C 1
ATOM 1789 O O . GLY C 1 54 ? 55.114 79.699 12.167 1.00 63.67 58 GLY C O 1
ATOM 1790 N N . GLY C 1 55 ? 54.686 78.256 13.858 1.00 63.74 59 GLY C N 1
ATOM 1791 C CA . GLY C 1 55 ? 53.244 78.488 13.921 1.00 58.38 59 GLY C CA 1
ATOM 1792 C C . GLY C 1 55 ? 52.693 77.098 13.827 1.00 60.34 59 GLY C C 1
ATOM 1793 O O . GLY C 1 55 ? 53.459 76.141 13.929 1.00 63.26 59 GLY C O 1
ATOM 1794 N N . CYS C 1 56 ? 51.393 76.961 13.598 1.00 59.55 60 CYS C N 1
ATOM 1795 C CA . CYS C 1 56 ? 50.793 75.624 13.493 1.00 61.43 60 CYS C CA 1
ATOM 1796 C C . CYS C 1 56 ? 49.853 75.514 12.309 1.00 63.42 60 CYS C C 1
ATOM 1797 O O . CYS C 1 56 ? 49.143 76.464 11.974 1.00 61.17 60 CYS C O 1
ATOM 1800 N N . CYS C 1 57 ? 49.833 74.329 11.701 1.00 61.96 61 CYS C N 1
ATOM 1801 C CA . CYS C 1 57 ? 49.038 74.096 10.500 1.00 60.29 61 CYS C CA 1
ATOM 1802 C C . CYS C 1 57 ? 47.628 73.640 10.872 1.00 59.33 61 CYS C C 1
ATOM 1803 O O . CYS C 1 57 ? 47.396 73.125 11.970 1.00 63.44 61 CYS C O 1
ATOM 1806 N N . ASN C 1 58 ? 46.689 73.852 9.958 1.00 57.73 62 ASN C N 1
ATOM 1807 C CA . ASN C 1 58 ? 45.292 73.457 10.133 1.00 54.19 62 ASN C CA 1
ATOM 1808 C C . ASN C 1 58 ? 45.161 71.962 10.332 1.00 57.15 62 ASN C C 1
ATOM 1809 O O . ASN C 1 58 ? 44.265 71.487 11.029 1.00 58.27 62 ASN C O 1
ATOM 1814 N N . ASP C 1 59 ? 46.072 71.216 9.723 1.00 60.61 63 ASP C N 1
ATOM 1815 C CA . ASP C 1 59 ? 45.915 69.774 9.605 1.00 58.13 63 ASP C CA 1
ATOM 1816 C C . ASP C 1 59 ? 47.160 69.117 10.178 1.00 59.82 63 ASP C C 1
ATOM 1817 O O . ASP C 1 59 ? 48.279 69.513 9.859 1.00 64.16 63 ASP C O 1
ATOM 1822 N N . GLU C 1 60 ? 46.972 68.114 11.019 1.00 59.22 64 GLU C N 1
ATOM 1823 C CA . GLU C 1 60 ? 48.089 67.446 11.684 1.00 61.12 64 GLU C CA 1
ATOM 1824 C C . GLU C 1 60 ? 49.051 66.706 10.736 1.00 60.07 64 GLU C C 1
ATOM 1825 O O . GLU C 1 60 ? 50.188 66.389 11.107 1.00 59.13 64 GLU C O 1
ATOM 1831 N N . SER C 1 61 ? 48.601 66.433 9.515 1.00 57.20 65 SER C N 1
ATOM 1832 C CA . SER C 1 61 ? 49.435 65.711 8.555 1.00 54.06 65 SER C CA 1
ATOM 1833 C C . SER C 1 61 ? 50.374 66.650 7.794 1.00 50.99 65 SER C C 1
ATOM 1834 O O . SER C 1 61 ? 51.161 66.199 6.981 1.00 55.50 65 SER C O 1
ATOM 1837 N N . LEU C 1 62 ? 50.281 67.945 8.074 1.00 52.80 66 LEU C N 1
ATOM 1838 C CA . LEU C 1 62 ? 51.075 68.970 7.424 1.00 54.99 66 LEU C CA 1
ATOM 1839 C C . LEU C 1 62 ? 52.095 69.585 8.380 1.00 59.25 66 LEU C C 1
ATOM 1840 O O . LEU C 1 62 ? 51.887 69.579 9.588 1.00 63.45 66 LEU C O 1
ATOM 1845 N N . GLU C 1 63 ? 53.165 70.163 7.831 1.00 55.75 67 GLU C N 1
ATOM 1846 C CA . GLU C 1 63 ? 54.202 70.769 8.628 1.00 56.65 67 GLU C CA 1
ATOM 1847 C C . GLU C 1 63 ? 54.548 72.155 8.097 1.00 59.24 67 GLU C C 1
ATOM 1848 O O . GLU C 1 63 ? 54.586 72.374 6.889 1.00 60.07 67 GLU C O 1
ATOM 1854 N N . CYS C 1 64 ? 54.820 73.085 9.001 1.00 57.80 68 CYS C N 1
ATOM 1855 C CA . CYS C 1 64 ? 55.180 74.436 8.601 1.00 59.25 68 CYS C CA 1
ATOM 1856 C C . CYS C 1 64 ? 56.663 74.462 8.253 1.00 60.27 68 CYS C C 1
ATOM 1857 O O . CYS C 1 64 ? 57.515 74.385 9.144 1.00 59.42 68 CYS C O 1
ATOM 1860 N N . VAL C 1 65 ? 56.963 74.535 6.953 1.00 60.36 69 VAL C N 1
ATOM 1861 C CA . VAL C 1 65 ? 58.340 74.399 6.456 1.00 57.33 69 VAL C CA 1
ATOM 1862 C C . VAL C 1 65 ? 58.754 75.612 5.634 1.00 57.62 69 VAL C C 1
ATOM 1863 O O . VAL C 1 65 ? 57.889 76.288 5.089 1.00 59.96 69 VAL C O 1
ATOM 1867 N N . PRO C 1 66 ? 60.074 75.927 5.592 1.00 57.05 70 PRO C N 1
ATOM 1868 C CA . PRO C 1 66 ? 60.517 77.090 4.830 1.00 52.82 70 PRO C CA 1
ATOM 1869 C C . PRO C 1 66 ? 60.443 76.847 3.313 1.00 57.93 70 PRO C C 1
ATOM 1870 O O . PRO C 1 66 ? 60.905 75.801 2.818 1.00 55.30 70 PRO C O 1
ATOM 1874 N N . THR C 1 67 ? 59.880 77.811 2.580 1.00 58.08 71 THR C N 1
ATOM 1875 C CA . THR C 1 67 ? 59.776 77.701 1.125 1.00 56.01 71 THR C CA 1
ATOM 1876 C C . THR C 1 67 ? 60.709 78.684 0.432 1.00 57.85 71 THR C C 1
ATOM 1877 O O . THR C 1 67 ? 60.932 78.612 -0.776 1.00 60.83 71 THR C O 1
ATOM 1881 N N . GLU C 1 68 ? 61.254 79.600 1.218 1.00 59.47 72 GLU C N 1
ATOM 1882 C CA . GLU C 1 68 ? 62.322 80.482 0.789 1.00 61.14 72 GLU C CA 1
ATOM 1883 C C . GLU C 1 68 ? 63.349 80.639 1.885 1.00 60.18 72 GLU C C 1
ATOM 1884 O O . GLU C 1 68 ? 62.991 80.820 3.051 1.00 60.06 72 GLU C O 1
ATOM 1890 N N . GLU C 1 69 ? 64.618 80.609 1.480 1.00 59.05 73 GLU C N 1
ATOM 1891 C CA . GLU C 1 69 ? 65.773 80.628 2.367 1.00 56.07 73 GLU C CA 1
ATOM 1892 C C . GLU C 1 69 ? 66.838 81.578 1.836 1.00 57.05 73 GLU C C 1
ATOM 1893 O O . GLU C 1 69 ? 67.185 81.527 0.666 1.00 58.50 73 GLU C O 1
ATOM 1899 N N . VAL C 1 70 ? 67.362 82.446 2.693 1.00 58.73 74 VAL C N 1
ATOM 1900 C CA . VAL C 1 70 ? 68.447 83.341 2.297 1.00 61.16 74 VAL C CA 1
ATOM 1901 C C . VAL C 1 70 ? 69.566 83.315 3.319 1.00 61.04 74 VAL C C 1
ATOM 1902 O O . VAL C 1 70 ? 69.394 82.783 4.413 1.00 62.28 74 VAL C O 1
ATOM 1906 N N . ASN C 1 71 ? 70.709 83.887 2.956 1.00 60.30 75 ASN C N 1
ATOM 1907 C CA . ASN C 1 71 ? 71.819 84.041 3.879 1.00 61.72 75 ASN C CA 1
ATOM 1908 C C . ASN C 1 71 ? 71.841 85.401 4.532 1.00 63.51 75 ASN C C 1
ATOM 1909 O O . ASN C 1 71 ? 71.526 86.412 3.902 1.00 65.82 75 ASN C O 1
ATOM 1914 N N . VAL C 1 72 ? 72.225 85.415 5.803 1.00 63.71 76 VAL C N 1
ATOM 1915 C CA . VAL C 1 72 ? 72.447 86.651 6.530 1.00 64.11 76 VAL C CA 1
ATOM 1916 C C . VAL C 1 72 ? 73.841 86.592 7.138 1.00 64.14 76 VAL C C 1
ATOM 1917 O O . VAL C 1 72 ? 74.217 85.593 7.753 1.00 64.81 76 VAL C O 1
ATOM 1921 N N . THR C 1 73 ? 74.620 87.645 6.926 1.00 63.37 77 THR C N 1
ATOM 1922 C CA . THR C 1 73 ? 75.897 87.764 7.604 1.00 64.28 77 THR C CA 1
ATOM 1923 C C . THR C 1 73 ? 75.730 88.657 8.833 1.00 63.49 77 THR C C 1
ATOM 1924 O O . THR C 1 73 ? 75.022 89.666 8.793 1.00 64.26 77 THR C O 1
ATOM 1928 N N . MET C 1 74 ? 76.361 88.251 9.931 1.00 61.85 78 MET C N 1
ATOM 1929 C CA . MET C 1 74 ? 76.352 89.012 11.175 1.00 60.02 78 MET C CA 1
ATOM 1930 C C . MET C 1 74 ? 77.769 89.061 11.724 1.00 58.47 78 MET C C 1
ATOM 1931 O O . MET C 1 74 ? 78.479 88.053 11.702 1.00 57.26 78 MET C O 1
ATOM 1936 N N . GLU C 1 75 ? 78.183 90.230 12.209 1.00 58.33 79 GLU C N 1
ATOM 1937 C CA . GLU C 1 75 ? 79.496 90.353 12.843 1.00 58.54 79 GLU C CA 1
ATOM 1938 C C . GLU C 1 75 ? 79.446 90.204 14.371 1.00 57.22 79 GLU C C 1
ATOM 1939 O O . GLU C 1 75 ? 78.597 90.798 15.040 1.00 55.99 79 GLU C O 1
ATOM 1945 N N . LEU C 1 76 ? 80.353 89.378 14.897 1.00 57.04 80 LEU C N 1
ATOM 1946 C CA . LEU C 1 76 ? 80.423 89.058 16.325 1.00 57.48 80 LEU C CA 1
ATOM 1947 C C . LEU C 1 76 ? 81.844 89.199 16.870 1.00 57.83 80 LEU C C 1
ATOM 1948 O O . LEU C 1 76 ? 82.817 89.037 16.128 1.00 58.58 80 LEU C O 1
ATOM 1953 N N . LEU C 1 77 ? 81.953 89.500 18.166 1.00 57.25 81 LEU C N 1
ATOM 1954 C CA . LEU C 1 77 ? 83.245 89.566 18.850 1.00 56.86 81 LEU C CA 1
ATOM 1955 C C . LEU C 1 77 ? 83.646 88.207 19.425 1.00 56.57 81 LEU C C 1
ATOM 1956 O O . LEU C 1 77 ? 82.900 87.602 20.196 1.00 55.77 81 LEU C O 1
ATOM 1961 N N . GLY C 1 78 ? 84.834 87.737 19.047 1.00 57.71 82 GLY C N 1
ATOM 1962 C CA . GLY C 1 78 ? 85.398 86.496 19.575 1.00 58.75 82 GLY C CA 1
ATOM 1963 C C . GLY C 1 78 ? 86.956 86.487 19.488 1.00 58.81 82 GLY C C 1
ATOM 1964 O O . GLY C 1 78 ? 87.781 85.955 20.531 1.00 59.66 82 GLY C O 1
ATOM 1965 N N . MET C 1 87 ? 87.191 90.017 16.320 1.00 67.11 91 MET C N 1
ATOM 1966 C CA . MET C 1 87 ? 85.969 90.315 15.577 1.00 67.39 91 MET C CA 1
ATOM 1967 C C . MET C 1 87 ? 85.864 89.455 14.313 1.00 66.60 91 MET C C 1
ATOM 1968 O O . MET C 1 87 ? 86.834 89.303 13.572 1.00 67.07 91 MET C O 1
ATOM 1973 N N . GLN C 1 88 ? 84.681 88.896 14.073 1.00 66.21 92 GLN C N 1
ATOM 1974 C CA . GLN C 1 88 ? 84.464 87.972 12.958 1.00 65.44 92 GLN C CA 1
ATOM 1975 C C . GLN C 1 88 ? 83.099 88.182 12.319 1.00 64.55 92 GLN C C 1
ATOM 1976 O O . GLN C 1 88 ? 82.196 88.716 12.954 1.00 64.86 92 GLN C O 1
ATOM 1982 N N . ARG C 1 89 ? 82.961 87.771 11.060 1.00 64.22 93 ARG C N 1
ATOM 1983 C CA . ARG C 1 89 ? 81.665 87.750 10.373 1.00 62.92 93 ARG C CA 1
ATOM 1984 C C . ARG C 1 89 ? 81.214 86.311 10.183 1.00 60.73 93 ARG C C 1
ATOM 1985 O O . ARG C 1 89 ? 81.989 85.467 9.733 1.00 58.40 93 ARG C O 1
ATOM 1993 N N . LEU C 1 90 ? 79.961 86.039 10.535 1.00 59.76 94 LEU C N 1
ATOM 1994 C CA . LEU C 1 90 ? 79.407 84.694 10.447 1.00 58.80 94 LEU C CA 1
ATOM 1995 C C . LEU C 1 90 ? 78.105 84.688 9.658 1.00 58.66 94 LEU C C 1
ATOM 1996 O O . LEU C 1 90 ? 77.301 85.621 9.758 1.00 58.33 94 LEU C O 1
ATOM 2001 N N . SER C 1 91 ? 77.898 83.616 8.897 1.00 57.11 95 SER C N 1
ATOM 2002 C CA . SER C 1 91 ? 76.749 83.498 8.010 1.00 55.37 95 SER C CA 1
ATOM 2003 C C . SER C 1 91 ? 75.718 82.515 8.550 1.00 54.50 95 SER C C 1
ATOM 2004 O O . SER C 1 91 ? 76.067 81.451 9.067 1.00 55.70 95 SER C O 1
ATOM 2007 N N . PHE C 1 92 ? 74.446 82.879 8.412 1.00 52.21 96 PHE C N 1
ATOM 2008 C CA . PHE C 1 92 ? 73.340 82.081 8.911 1.00 52.31 96 PHE C CA 1
ATOM 2009 C C . PHE C 1 92 ? 72.287 81.962 7.817 1.00 54.12 96 PHE C C 1
ATOM 2010 O O . PHE C 1 92 ? 72.262 82.780 6.901 1.00 57.27 96 PHE C O 1
ATOM 2018 N N . VAL C 1 93 ? 71.427 80.951 7.912 1.00 52.27 97 VAL C N 1
ATOM 2019 C CA . VAL C 1 93 ? 70.294 80.828 6.999 1.00 54.49 97 VAL C CA 1
ATOM 2020 C C . VAL C 1 93 ? 69.051 81.345 7.703 1.00 56.72 97 VAL C C 1
ATOM 2021 O O . VAL C 1 93 ? 68.782 80.988 8.849 1.00 58.83 97 VAL C O 1
ATOM 2025 N N . GLU C 1 94 ? 68.310 82.199 7.009 1.00 58.90 98 GLU C N 1
ATOM 2026 C CA . GLU C 1 94 ? 67.039 82.704 7.489 1.00 60.78 98 GLU C CA 1
ATOM 2027 C C . GLU C 1 94 ? 65.926 82.230 6.581 1.00 59.65 98 GLU C C 1
ATOM 2028 O O . GLU C 1 94 ? 66.163 81.878 5.436 1.00 63.30 98 GLU C O 1
ATOM 2034 N N . HIS C 1 95 ? 64.713 82.220 7.109 1.00 59.99 99 HIS C N 1
ATOM 2035 C CA . HIS C 1 95 ? 63.537 81.769 6.396 1.00 58.77 99 HIS C CA 1
ATOM 2036 C C . HIS C 1 95 ? 62.734 83.007 6.020 1.00 61.84 99 HIS C C 1
ATOM 2037 O O . HIS C 1 95 ? 62.403 83.815 6.892 1.00 63.51 99 HIS C O 1
ATOM 2044 N N . LYS C 1 96 ? 62.429 83.173 4.732 1.00 62.88 100 LYS C N 1
ATOM 2045 C CA . LYS C 1 96 ? 61.726 84.386 4.260 1.00 62.87 100 LYS C CA 1
ATOM 2046 C C . LYS C 1 96 ? 60.255 84.127 3.973 1.00 61.61 100 LYS C C 1
ATOM 2047 O O . LYS C 1 96 ? 59.445 85.061 3.936 1.00 61.13 100 LYS C O 1
ATOM 2053 N N . LYS C 1 97 ? 59.927 82.857 3.763 1.00 59.14 101 LYS C N 1
ATOM 2054 C CA . LYS C 1 97 ? 58.571 82.441 3.439 1.00 62.15 101 LYS C CA 1
ATOM 2055 C C . LYS C 1 97 ? 58.376 81.015 3.940 1.00 60.20 101 LYS C C 1
ATOM 2056 O O . LYS C 1 97 ? 59.356 80.255 4.007 1.00 59.31 101 LYS C O 1
ATOM 2062 N N . CYS C 1 98 ? 57.130 80.665 4.294 1.00 56.52 102 CYS C N 1
ATOM 2063 C CA . CYS C 1 98 ? 56.784 79.339 4.846 1.00 58.63 102 CYS C CA 1
ATOM 2064 C C . CYS C 1 98 ? 55.486 78.822 4.269 1.00 57.45 102 CYS C C 1
ATOM 2065 O O . CYS C 1 98 ? 54.679 79.602 3.778 1.00 53.51 102 CYS C O 1
ATOM 2068 N N . ASP C 1 99 ? 55.257 77.513 4.383 1.00 52.11 103 ASP C N 1
ATOM 2069 C CA . ASP C 1 99 ? 54.028 76.940 3.895 1.00 54.59 103 ASP C CA 1
ATOM 2070 C C . ASP C 1 99 ? 53.842 75.628 4.625 1.00 56.71 103 ASP C C 1
ATOM 2071 O O . ASP C 1 99 ? 54.819 74.970 4.983 1.00 58.42 103 ASP C O 1
ATOM 2076 N N . CYS C 1 100 ? 52.587 75.255 4.854 1.00 57.62 104 CYS C N 1
ATOM 2077 C CA . CYS C 1 100 ? 52.252 73.934 5.352 1.00 54.80 104 CYS C CA 1
ATOM 2078 C C . CYS C 1 100 ? 52.215 72.904 4.235 1.00 56.45 104 CYS C C 1
ATOM 2079 O O . CYS C 1 100 ? 51.379 72.982 3.332 1.00 60.60 104 CYS C O 1
ATOM 2082 N N . ARG C 1 101 ? 53.101 71.919 4.330 1.00 55.20 105 ARG C N 1
ATOM 2083 C CA . ARG C 1 101 ? 53.271 70.887 3.334 1.00 57.31 105 ARG C CA 1
ATOM 2084 C C . ARG C 1 101 ? 53.138 69.525 3.973 1.00 59.56 105 ARG C C 1
ATOM 2085 O O . ARG C 1 101 ? 53.503 69.378 5.116 1.00 61.23 105 ARG C O 1
ATOM 2093 N N . PRO C 1 102 ? 52.647 68.514 3.221 1.00 60.30 106 PRO C N 1
ATOM 2094 C CA . PRO C 1 102 ? 52.528 67.168 3.766 1.00 60.20 106 PRO C CA 1
ATOM 2095 C C . PRO C 1 102 ? 53.823 66.743 4.451 1.00 64.19 106 PRO C C 1
ATOM 2096 O O . PRO C 1 102 ? 54.909 67.113 3.982 1.00 62.70 106 PRO C O 1
ATOM 2100 N N . ARG C 1 103 ? 53.708 65.958 5.528 1.00 65.24 107 ARG C N 1
ATOM 2101 C CA . ARG C 1 103 ? 54.873 65.543 6.316 1.00 64.30 107 ARG C CA 1
ATOM 2102 C C . ARG C 1 103 ? 55.730 64.584 5.522 1.00 64.18 107 ARG C C 1
ATOM 2103 O O . ARG C 1 103 ? 55.207 63.642 4.915 1.00 61.68 107 ARG C O 1
ATOM 2111 N N . PHE C 1 104 ? 57.043 64.827 5.539 1.00 68.31 108 PHE C N 1
ATOM 2112 C CA . PHE C 1 104 ? 58.014 63.918 4.921 1.00 74.71 108 PHE C CA 1
ATOM 2113 C C . PHE C 1 104 ? 58.217 62.669 5.789 1.00 79.93 108 PHE C C 1
ATOM 2114 O O . PHE C 1 104 ? 58.658 62.770 6.938 1.00 82.59 108 PHE C O 1
ATOM 2122 N N . THR C 1 105 ? 57.890 61.498 5.245 1.00 84.08 109 THR C N 1
ATOM 2123 C CA . THR C 1 105 ? 58.097 60.238 5.964 1.00 89.04 109 THR C CA 1
ATOM 2124 C C . THR C 1 105 ? 59.083 59.319 5.226 1.00 91.89 109 THR C C 1
ATOM 2125 O O . THR C 1 105 ? 59.155 59.336 3.993 1.00 92.73 109 THR C O 1
ATOM 2129 N N . THR C 1 106 ? 59.844 58.530 5.988 1.00 93.71 110 THR C N 1
ATOM 2130 C CA . THR C 1 106 ? 60.759 57.533 5.421 1.00 94.75 110 THR C CA 1
ATOM 2131 C C . THR C 1 106 ? 60.339 56.131 5.862 1.00 95.26 110 THR C C 1
ATOM 2132 O O . THR C 1 106 ? 60.290 55.202 5.056 1.00 95.87 110 THR C O 1
ATOM 2136 N N . THR D 1 10 ? 75.034 92.290 5.360 1.00 77.70 14 THR D N 1
ATOM 2137 C CA . THR D 1 10 ? 75.775 92.208 6.650 1.00 77.82 14 THR D CA 1
ATOM 2138 C C . THR D 1 10 ? 75.155 93.160 7.670 1.00 78.54 14 THR D C 1
ATOM 2139 O O . THR D 1 10 ? 75.259 94.383 7.531 1.00 79.51 14 THR D O 1
ATOM 2143 N N . LYS D 1 11 ? 74.515 92.593 8.691 1.00 77.91 15 LYS D N 1
ATOM 2144 C CA . LYS D 1 11 ? 73.930 93.380 9.778 1.00 78.09 15 LYS D CA 1
ATOM 2145 C C . LYS D 1 11 ? 74.999 93.884 10.752 1.00 78.88 15 LYS D C 1
ATOM 2146 O O . LYS D 1 11 ? 75.872 93.124 11.187 1.00 78.95 15 LYS D O 1
ATOM 2152 N N . GLY D 1 12 ? 74.917 95.172 11.083 1.00 79.08 16 GLY D N 1
ATOM 2153 C CA . GLY D 1 12 ? 75.908 95.846 11.918 1.00 78.79 16 GLY D CA 1
ATOM 2154 C C . GLY D 1 12 ? 75.981 95.349 13.347 1.00 79.13 16 GLY D C 1
ATOM 2155 O O . GLY D 1 12 ? 75.002 94.838 13.888 1.00 79.67 16 GLY D O 1
ATOM 2156 N N . TRP D 1 13 ? 77.156 95.517 13.948 1.00 79.85 17 TRP D N 1
ATOM 2157 C CA . TRP D 1 13 ? 77.448 95.107 15.325 1.00 80.34 17 TRP D CA 1
ATOM 2158 C C . TRP D 1 13 ? 76.475 95.687 16.354 1.00 79.23 17 TRP D C 1
ATOM 2159 O O . TRP D 1 13 ? 76.144 95.031 17.346 1.00 78.04 17 TRP D O 1
ATOM 2170 N N . SER D 1 14 ? 76.029 96.917 16.102 1.00 79.08 18 SER D N 1
ATOM 2171 C CA . SER D 1 14 ? 75.054 97.597 16.950 1.00 78.35 18 SER D CA 1
ATOM 2172 C C . SER D 1 14 ? 73.721 96.859 16.960 1.00 77.95 18 SER D C 1
ATOM 2173 O O . SER D 1 14 ? 73.106 96.705 18.015 1.00 78.89 18 SER D O 1
ATOM 2176 N N . GLU D 1 15 ? 73.290 96.398 15.785 1.00 77.18 19 GLU D N 1
ATOM 2177 C CA . GLU D 1 15 ? 72.005 95.709 15.635 1.00 76.18 19 GLU D CA 1
ATOM 2178 C C . GLU D 1 15 ? 72.038 94.257 16.134 1.00 74.46 19 GLU D C 1
ATOM 2179 O O . GLU D 1 15 ? 71.045 93.761 16.680 1.00 73.60 19 GLU D O 1
ATOM 2185 N N . VAL D 1 16 ? 73.176 93.588 15.939 1.00 72.51 20 VAL D N 1
ATOM 2186 C CA . VAL D 1 16 ? 73.363 92.196 16.366 1.00 71.22 20 VAL D CA 1
ATOM 2187 C C . VAL D 1 16 ? 73.345 92.077 17.890 1.00 71.18 20 VAL D C 1
ATOM 2188 O O . VAL D 1 16 ? 72.794 91.124 18.447 1.00 70.67 20 VAL D O 1
ATOM 2192 N N . LEU D 1 17 ? 73.959 93.057 18.548 1.00 72.42 21 LEU D N 1
ATOM 2193 C CA . LEU D 1 17 ? 74.031 93.118 20.001 1.00 71.47 21 LEU D CA 1
ATOM 2194 C C . LEU D 1 17 ? 72.643 93.340 20.598 1.00 70.95 21 LEU D C 1
ATOM 2195 O O . LEU D 1 17 ? 72.185 92.546 21.429 1.00 70.37 21 LEU D O 1
ATOM 2200 N N . LYS D 1 18 ? 71.966 94.397 20.148 1.00 70.74 22 LYS D N 1
ATOM 2201 C CA . LYS D 1 18 ? 70.622 94.713 20.640 1.00 70.94 22 LYS D CA 1
ATOM 2202 C C . LYS D 1 18 ? 69.557 93.781 20.065 1.00 69.22 22 LYS D C 1
ATOM 2203 O O . LYS D 1 18 ? 68.386 93.856 20.446 1.00 70.83 22 LYS D O 1
ATOM 2209 N N . GLY D 1 19 ? 69.972 92.899 19.156 1.00 68.02 23 GLY D N 1
ATOM 2210 C CA . GLY D 1 19 ? 69.108 91.838 18.643 1.00 65.35 23 GLY D CA 1
ATOM 2211 C C . GLY D 1 19 ? 69.112 90.602 19.527 1.00 63.99 23 GLY D C 1
ATOM 2212 O O . GLY D 1 19 ? 68.163 89.815 19.502 1.00 63.45 23 GLY D O 1
ATOM 2213 N N . SER D 1 20 ? 70.184 90.432 20.301 1.00 64.33 24 SER D N 1
ATOM 2214 C CA . SER D 1 20 ? 70.347 89.291 21.214 1.00 65.95 24 SER D CA 1
ATOM 2215 C C . SER D 1 20 ? 70.057 89.634 22.692 1.00 66.88 24 SER D C 1
ATOM 2216 O O . SER D 1 20 ? 70.294 88.817 23.595 1.00 66.45 24 SER D O 1
ATOM 2219 N N . GLU D 1 21 ? 69.550 90.847 22.916 1.00 67.51 25 GLU D N 1
ATOM 2220 C CA . GLU D 1 21 ? 69.211 91.381 24.240 1.00 66.65 25 GLU D CA 1
ATOM 2221 C C . GLU D 1 21 ? 68.239 90.461 24.984 1.00 65.20 25 GLU D C 1
ATOM 2222 O O . GLU D 1 21 ? 67.362 89.845 24.365 1.00 66.94 25 GLU D O 1
ATOM 2228 N N . CYS D 1 22 ? 68.405 90.360 26.304 1.00 63.34 26 CYS D N 1
ATOM 2229 C CA . CYS D 1 22 ? 67.427 89.681 27.163 1.00 61.55 26 CYS D CA 1
ATOM 2230 C C . CYS D 1 22 ? 66.214 90.593 27.316 1.00 59.76 26 CYS D C 1
ATOM 2231 O O . CYS D 1 22 ? 66.316 91.696 27.870 1.00 60.11 26 CYS D O 1
ATOM 2234 N N . LYS D 1 23 ? 65.077 90.123 26.804 1.00 56.51 27 LYS D N 1
ATOM 2235 C CA . LYS D 1 23 ? 63.865 90.928 26.677 1.00 57.27 27 LYS D CA 1
ATOM 2236 C C . LYS D 1 23 ? 62.669 90.022 26.372 1.00 56.34 27 LYS D C 1
ATOM 2237 O O . LYS D 1 23 ? 62.853 88.831 26.086 1.00 57.18 27 LYS D O 1
ATOM 2243 N N . PRO D 1 24 ? 61.436 90.566 26.452 1.00 56.58 28 PRO D N 1
ATOM 2244 C CA . PRO D 1 24 ? 60.298 89.722 26.073 1.00 55.95 28 PRO D CA 1
ATOM 2245 C C . PRO D 1 24 ? 60.324 89.441 24.572 1.00 56.50 28 PRO D C 1
ATOM 2246 O O . PRO D 1 24 ? 60.503 90.354 23.765 1.00 58.73 28 PRO D O 1
ATOM 2250 N N . ARG D 1 25 ? 60.177 88.177 24.206 1.00 57.28 29 ARG D N 1
ATOM 2251 C CA . ARG D 1 25 ? 60.176 87.791 22.803 1.00 56.56 29 ARG D CA 1
ATOM 2252 C C . ARG D 1 25 ? 59.019 86.858 22.530 1.00 57.85 29 ARG D C 1
ATOM 2253 O O . ARG D 1 25 ? 58.706 86.020 23.381 1.00 59.21 29 ARG D O 1
ATOM 2261 N N . PRO D 1 26 ? 58.381 86.994 21.342 1.00 58.70 30 PRO D N 1
ATOM 2262 C CA . PRO D 1 26 ? 57.270 86.112 20.958 1.00 56.17 30 PRO D CA 1
ATOM 2263 C C . PRO D 1 26 ? 57.750 84.680 20.792 1.00 56.96 30 PRO D C 1
ATOM 2264 O O . PRO D 1 26 ? 58.795 84.462 20.191 1.00 60.09 30 PRO D O 1
ATOM 2268 N N . ILE D 1 27 ? 57.023 83.720 21.359 1.00 57.19 31 ILE D N 1
ATOM 2269 C CA . ILE D 1 27 ? 57.278 82.310 21.090 1.00 59.14 31 ILE D CA 1
ATOM 2270 C C . ILE D 1 27 ? 55.962 81.555 20.973 1.00 59.74 31 ILE D C 1
ATOM 2271 O O . ILE D 1 27 ? 54.979 81.899 21.623 1.00 63.25 31 ILE D O 1
ATOM 2276 N N . VAL D 1 28 ? 55.956 80.534 20.120 1.00 59.24 32 VAL D N 1
ATOM 2277 C CA . VAL D 1 28 ? 54.773 79.730 19.859 1.00 57.01 32 VAL D CA 1
ATOM 2278 C C . VAL D 1 28 ? 54.720 78.615 20.899 1.00 57.21 32 VAL D C 1
ATOM 2279 O O . VAL D 1 28 ? 55.694 77.880 21.074 1.00 57.01 32 VAL D O 1
ATOM 2283 N N . VAL D 1 29 ? 53.589 78.497 21.593 1.00 59.45 33 VAL D N 1
ATOM 2284 C CA . VAL D 1 29 ? 53.401 77.454 22.610 1.00 59.07 33 VAL D CA 1
ATOM 2285 C C . VAL D 1 29 ? 52.092 76.689 22.378 1.00 58.45 33 VAL D C 1
ATOM 2286 O O . VAL D 1 29 ? 51.093 77.293 21.992 1.00 61.33 33 VAL D O 1
ATOM 2290 N N . PRO D 1 30 ? 52.082 75.362 22.628 1.00 56.31 34 PRO D N 1
ATOM 2291 C CA . PRO D 1 30 ? 50.831 74.598 22.544 1.00 56.06 34 PRO D CA 1
ATOM 2292 C C . PRO D 1 30 ? 49.832 75.071 23.600 1.00 60.72 34 PRO D C 1
ATOM 2293 O O . PRO D 1 30 ? 50.195 75.189 24.766 1.00 64.05 34 PRO D O 1
ATOM 2297 N N . VAL D 1 31 ? 48.588 75.330 23.206 1.00 61.42 35 VAL D N 1
ATOM 2298 C CA . VAL D 1 31 ? 47.586 75.844 24.138 1.00 61.69 35 VAL D CA 1
ATOM 2299 C C . VAL D 1 31 ? 47.260 74.822 25.244 1.00 64.83 35 VAL D C 1
ATOM 2300 O O . VAL D 1 31 ? 46.971 75.197 26.376 1.00 65.52 35 VAL D O 1
ATOM 2304 N N . SER D 1 32 ? 47.335 73.534 24.925 1.00 63.81 36 SER D N 1
ATOM 2305 C CA . SER D 1 32 ? 47.041 72.514 25.902 1.00 66.04 36 SER D CA 1
ATOM 2306 C C . SER D 1 32 ? 48.040 72.547 27.062 1.00 66.19 36 SER D C 1
ATOM 2307 O O . SER D 1 32 ? 47.676 72.240 28.186 1.00 68.74 36 SER D O 1
ATOM 2310 N N . GLU D 1 33 ? 49.292 72.890 26.782 1.00 63.26 37 GLU D N 1
ATOM 2311 C CA . GLU D 1 33 ? 50.324 72.907 27.813 1.00 63.15 37 GLU D CA 1
ATOM 2312 C C . GLU D 1 33 ? 50.208 74.099 28.758 1.00 62.35 37 GLU D C 1
ATOM 2313 O O . GLU D 1 33 ? 50.670 74.041 29.894 1.00 60.71 37 GLU D O 1
ATOM 2319 N N . THR D 1 34 ? 49.587 75.171 28.282 1.00 60.42 38 THR D N 1
ATOM 2320 C CA . THR D 1 34 ? 49.303 76.311 29.118 1.00 60.96 38 THR D CA 1
ATOM 2321 C C . THR D 1 34 ? 48.099 76.026 30.015 1.00 62.33 38 THR D C 1
ATOM 2322 O O . THR D 1 34 ? 47.946 76.645 31.064 1.00 63.45 38 THR D O 1
ATOM 2326 N N . HIS D 1 35 ? 47.232 75.104 29.592 1.00 61.34 39 HIS D N 1
ATOM 2327 C CA . HIS D 1 35 ? 45.982 74.838 30.304 1.00 56.68 39 HIS D CA 1
ATOM 2328 C C . HIS D 1 35 ? 45.752 73.349 30.473 1.00 55.89 39 HIS D C 1
ATOM 2329 O O . HIS D 1 35 ? 44.757 72.823 29.987 1.00 58.62 39 HIS D O 1
ATOM 2336 N N . PRO D 1 36 ? 46.654 72.666 31.198 1.00 53.85 40 PRO D N 1
ATOM 2337 C CA . PRO D 1 36 ? 46.598 71.205 31.232 1.00 54.56 40 PRO D CA 1
ATOM 2338 C C . PRO D 1 36 ? 45.374 70.631 31.952 1.00 58.64 40 PRO D C 1
ATOM 2339 O O . PRO D 1 36 ? 45.114 69.433 31.837 1.00 58.95 40 PRO D O 1
ATOM 2343 N N . GLU D 1 37 ? 44.640 71.474 32.685 1.00 60.81 41 GLU D N 1
ATOM 2344 C CA . GLU D 1 37 ? 43.451 71.046 33.427 1.00 63.48 41 GLU D CA 1
ATOM 2345 C C . GLU D 1 37 ? 42.263 70.857 32.487 1.00 61.06 41 GLU D C 1
ATOM 2346 O O . GLU D 1 37 ? 41.309 70.148 32.812 1.00 60.31 41 GLU D O 1
ATOM 2352 N N . LEU D 1 38 ? 42.322 71.520 31.335 1.00 58.94 42 LEU D N 1
ATOM 2353 C CA . LEU D 1 38 ? 41.325 71.378 30.267 1.00 56.94 42 LEU D CA 1
ATOM 2354 C C . LEU D 1 38 ? 41.628 70.125 29.456 1.00 56.07 42 LEU D C 1
ATOM 2355 O O . LEU D 1 38 ? 42.209 70.191 28.372 1.00 61.14 42 LEU D O 1
ATOM 2360 N N . THR D 1 39 ? 41.288 68.975 30.023 1.00 54.71 43 THR D N 1
ATOM 2361 C CA . THR D 1 39 ? 41.671 67.687 29.464 1.00 55.92 43 THR D CA 1
ATOM 2362 C C . THR D 1 39 ? 40.586 67.233 28.495 1.00 54.60 43 THR D C 1
ATOM 2363 O O . THR D 1 39 ? 39.490 67.787 28.522 1.00 56.88 43 THR D O 1
ATOM 2367 N N . SER D 1 40 ? 40.886 66.219 27.671 1.00 58.07 44 SER D N 1
ATOM 2368 C CA . SER D 1 40 ? 39.922 65.633 26.713 1.00 60.22 44 SER D CA 1
ATOM 2369 C C . SER D 1 40 ? 39.259 66.678 25.808 1.00 60.11 44 SER D C 1
ATOM 2370 O O . SER D 1 40 ? 38.048 66.670 25.609 1.00 63.83 44 SER D O 1
ATOM 2373 N N . GLN D 1 41 ? 40.047 67.617 25.312 1.00 60.47 45 GLN D N 1
ATOM 2374 C CA . GLN D 1 41 ? 39.523 68.607 24.391 1.00 60.27 45 GLN D CA 1
ATOM 2375 C C . GLN D 1 41 ? 40.627 69.057 23.460 1.00 61.99 45 GLN D C 1
ATOM 2376 O O . GLN D 1 41 ? 41.797 68.724 23.678 1.00 59.99 45 GLN D O 1
ATOM 2382 N N . ARG D 1 42 ? 40.237 69.796 22.419 1.00 60.67 46 ARG D N 1
ATOM 2383 C CA . ARG D 1 42 ? 41.168 70.326 21.430 1.00 59.64 46 ARG D CA 1
ATOM 2384 C C . ARG D 1 42 ? 41.020 71.821 21.420 1.00 59.18 46 ARG D C 1
ATOM 2385 O O . ARG D 1 42 ? 39.963 72.331 21.801 1.00 55.86 46 ARG D O 1
ATOM 2393 N N . PHE D 1 43 ? 42.055 72.511 20.949 1.00 56.02 47 PHE D N 1
ATOM 2394 C CA . PHE D 1 43 ? 42.018 73.967 20.799 1.00 60.23 47 PHE D CA 1
ATOM 2395 C C . PHE D 1 43 ? 42.290 74.356 19.343 1.00 60.60 47 PHE D C 1
ATOM 2396 O O . PHE D 1 43 ? 43.123 73.758 18.664 1.00 60.60 47 PHE D O 1
ATOM 2404 N N . ASN D 1 44 ? 41.569 75.363 18.879 1.00 61.37 48 ASN D N 1
ATOM 2405 C CA . ASN D 1 44 ? 41.718 75.859 17.525 1.00 64.58 48 ASN D CA 1
ATOM 2406 C C . ASN D 1 44 ? 41.886 77.365 17.593 1.00 59.64 48 ASN D C 1
ATOM 2407 O O . ASN D 1 44 ? 40.954 78.059 17.965 1.00 62.49 48 ASN D O 1
ATOM 2412 N N . PRO D 1 45 ? 43.076 77.881 17.257 1.00 60.57 49 PRO D N 1
ATOM 2413 C CA . PRO D 1 45 ? 44.284 77.169 16.833 1.00 59.63 49 PRO D CA 1
ATOM 2414 C C . PRO D 1 45 ? 44.884 76.440 18.031 1.00 62.34 49 PRO D C 1
ATOM 2415 O O . PRO D 1 45 ? 44.644 76.854 19.170 1.00 64.23 49 PRO D O 1
ATOM 2419 N N . PRO D 1 46 ? 45.637 75.352 17.790 1.00 60.80 50 PRO D N 1
ATOM 2420 C CA . PRO D 1 46 ? 46.206 74.571 18.889 1.00 59.93 50 PRO D CA 1
ATOM 2421 C C . PRO D 1 46 ? 47.466 75.205 19.485 1.00 62.93 50 PRO D C 1
ATOM 2422 O O . PRO D 1 46 ? 47.995 74.692 20.477 1.00 64.69 50 PRO D O 1
ATOM 2426 N N . CYS D 1 47 ? 47.930 76.300 18.876 1.00 62.26 51 CYS D N 1
ATOM 2427 C CA . CYS D 1 47 ? 49.121 77.018 19.314 1.00 60.53 51 CYS D CA 1
ATOM 2428 C C . CYS D 1 47 ? 48.849 78.514 19.354 1.00 61.30 51 CYS D C 1
ATOM 2429 O O . CYS D 1 47 ? 48.089 79.025 18.540 1.00 64.68 51 CYS D O 1
ATOM 2432 N N . VAL D 1 48 ? 49.458 79.210 20.313 1.00 61.01 52 VAL D N 1
ATOM 2433 C CA . VAL D 1 48 ? 49.400 80.677 20.378 1.00 60.12 52 VAL D CA 1
ATOM 2434 C C . VAL D 1 48 ? 50.791 81.243 20.542 1.00 59.21 52 VAL D C 1
ATOM 2435 O O . VAL D 1 48 ? 51.704 80.527 20.960 1.00 59.02 52 VAL D O 1
ATOM 2439 N N . THR D 1 49 ? 50.944 82.519 20.201 1.00 56.51 53 THR D N 1
ATOM 2440 C CA . THR D 1 49 ? 52.188 83.240 20.422 1.00 56.92 53 THR D CA 1
ATOM 2441 C C . THR D 1 49 ? 52.071 84.071 21.708 1.00 58.29 53 THR D C 1
ATOM 2442 O O . THR D 1 49 ? 51.127 84.857 21.866 1.00 58.64 53 THR D O 1
ATOM 2446 N N . LEU D 1 50 ? 53.040 83.896 22.607 1.00 56.46 54 LEU D N 1
ATOM 2447 C CA . LEU D 1 50 ? 53.077 84.615 23.870 1.00 55.53 54 LEU D CA 1
ATOM 2448 C C . LEU D 1 50 ? 54.431 85.258 24.008 1.00 57.43 54 LEU D C 1
ATOM 2449 O O . LEU D 1 50 ? 55.427 84.722 23.519 1.00 58.64 54 LEU D O 1
ATOM 2454 N N . MET D 1 51 ? 54.461 86.409 24.673 1.00 56.11 55 MET D N 1
ATOM 2455 C CA . MET D 1 51 ? 55.712 87.062 25.015 1.00 58.40 55 MET D CA 1
ATOM 2456 C C . MET D 1 51 ? 56.311 86.415 26.253 1.00 59.56 55 MET D C 1
ATOM 2457 O O . MET D 1 51 ? 55.677 86.351 27.300 1.00 62.60 55 MET D O 1
ATOM 2462 N N . ARG D 1 52 ? 57.525 85.905 26.108 1.00 60.30 56 ARG D N 1
ATOM 2463 C CA . ARG D 1 52 ? 58.251 85.278 27.199 1.00 60.40 56 ARG D CA 1
ATOM 2464 C C . ARG D 1 52 ? 59.668 85.799 27.154 1.00 60.79 56 ARG D C 1
ATOM 2465 O O . ARG D 1 52 ? 60.155 86.191 26.093 1.00 63.24 56 ARG D O 1
ATOM 2473 N N . CYS D 1 53 ? 60.334 85.814 28.303 1.00 60.18 57 CYS D N 1
ATOM 2474 C CA . CYS D 1 53 ? 61.691 86.323 28.359 1.00 59.05 57 CYS D CA 1
ATOM 2475 C C . CYS D 1 53 ? 62.650 85.381 27.656 1.00 58.54 57 CYS D C 1
ATOM 2476 O O . CYS D 1 53 ? 62.618 84.162 27.860 1.00 55.89 57 CYS D O 1
ATOM 2479 N N . GLY D 1 54 ? 63.489 85.968 26.813 1.00 58.46 58 GLY D N 1
ATOM 2480 C CA . GLY D 1 54 ? 64.486 85.223 26.077 1.00 59.87 58 GLY D CA 1
ATOM 2481 C C . GLY D 1 54 ? 65.559 86.154 25.587 1.00 60.61 58 GLY D C 1
ATOM 2482 O O . GLY D 1 54 ? 65.422 87.375 25.670 1.00 62.44 58 GLY D O 1
ATOM 2483 N N . GLY D 1 55 ? 66.616 85.568 25.043 1.00 61.64 59 GLY D N 1
ATOM 2484 C CA . GLY D 1 55 ? 67.838 86.296 24.736 1.00 61.72 59 GLY D CA 1
ATOM 2485 C C . GLY D 1 55 ? 68.953 85.613 25.492 1.00 61.80 59 GLY D C 1
ATOM 2486 O O . GLY D 1 55 ? 68.763 84.518 26.026 1.00 61.63 59 GLY D O 1
ATOM 2487 N N . CYS D 1 56 ? 70.117 86.241 25.546 1.00 61.54 60 CYS D N 1
ATOM 2488 C CA . CYS D 1 56 ? 71.213 85.672 26.313 1.00 64.72 60 CYS D CA 1
ATOM 2489 C C . CYS D 1 56 ? 71.915 86.695 27.195 1.00 64.58 60 CYS D C 1
ATOM 2490 O O . CYS D 1 56 ? 71.957 87.891 26.885 1.00 62.80 60 CYS D O 1
ATOM 2493 N N . CYS D 1 57 ? 72.461 86.207 28.300 1.00 65.70 61 CYS D N 1
ATOM 2494 C CA . CYS D 1 57 ? 73.171 87.050 29.247 1.00 66.45 61 CYS D CA 1
ATOM 2495 C C . CYS D 1 57 ? 74.668 87.051 28.955 1.00 68.77 61 CYS D C 1
ATOM 2496 O O . CYS D 1 57 ? 75.227 86.045 28.515 1.00 68.80 61 CYS D O 1
ATOM 2499 N N . ASN D 1 58 ? 75.308 88.192 29.190 1.00 71.83 62 ASN D N 1
ATOM 2500 C CA . ASN D 1 58 ? 76.745 88.319 28.970 1.00 74.87 62 ASN D CA 1
ATOM 2501 C C . ASN D 1 58 ? 77.584 87.878 30.170 1.00 75.95 62 ASN D C 1
ATOM 2502 O O . ASN D 1 58 ? 78.680 88.392 30.406 1.00 76.52 62 ASN D O 1
ATOM 2507 N N . ASP D 1 59 ? 77.049 86.916 30.919 1.00 77.33 63 ASP D N 1
ATOM 2508 C CA . ASP D 1 59 ? 77.760 86.269 32.015 1.00 78.90 63 ASP D CA 1
ATOM 2509 C C . ASP D 1 59 ? 77.302 84.817 32.129 1.00 80.07 63 ASP D C 1
ATOM 2510 O O . ASP D 1 59 ? 76.115 84.521 31.993 1.00 80.12 63 ASP D O 1
ATOM 2515 N N . GLU D 1 60 ? 78.255 83.923 32.382 1.00 82.30 64 GLU D N 1
ATOM 2516 C CA . GLU D 1 60 ? 78.008 82.478 32.400 1.00 83.67 64 GLU D CA 1
ATOM 2517 C C . GLU D 1 60 ? 76.985 82.040 33.459 1.00 83.92 64 GLU D C 1
ATOM 2518 O O . GLU D 1 60 ? 76.099 81.229 33.171 1.00 83.34 64 GLU D O 1
ATOM 2524 N N . SER D 1 61 ? 77.107 82.588 34.670 1.00 84.49 65 SER D N 1
ATOM 2525 C CA . SER D 1 61 ? 76.250 82.199 35.799 1.00 84.53 65 SER D CA 1
ATOM 2526 C C . SER D 1 61 ? 74.976 83.045 35.953 1.00 84.23 65 SER D C 1
ATOM 2527 O O . SER D 1 61 ? 74.210 82.853 36.903 1.00 84.82 65 SER D O 1
ATOM 2530 N N . LEU D 1 62 ? 74.758 83.974 35.021 1.00 83.21 66 LEU D N 1
ATOM 2531 C CA . LEU D 1 62 ? 73.510 84.736 34.966 1.00 81.36 66 LEU D CA 1
ATOM 2532 C C . LEU D 1 62 ? 72.440 83.958 34.205 1.00 80.66 66 LEU D C 1
ATOM 2533 O O . LEU D 1 62 ? 72.706 82.881 33.664 1.00 81.50 66 LEU D O 1
ATOM 2538 N N . GLU D 1 63 ? 71.231 84.513 34.171 1.00 78.63 67 GLU D N 1
ATOM 2539 C CA . GLU D 1 63 ? 70.079 83.863 33.559 1.00 76.66 67 GLU D CA 1
ATOM 2540 C C . GLU D 1 63 ? 69.040 84.925 33.212 1.00 74.11 67 GLU D C 1
ATOM 2541 O O . GLU D 1 63 ? 68.858 85.884 33.962 1.00 75.71 67 GLU D O 1
ATOM 2547 N N . CYS D 1 64 ? 68.367 84.759 32.076 1.00 69.33 68 CYS D N 1
ATOM 2548 C CA . CYS D 1 64 ? 67.361 85.724 31.631 1.00 67.29 68 CYS D CA 1
ATOM 2549 C C . CYS D 1 64 ? 65.976 85.320 32.135 1.00 66.39 68 CYS D C 1
ATOM 2550 O O . CYS D 1 64 ? 65.398 84.328 31.675 1.00 65.60 68 CYS D O 1
ATOM 2553 N N . VAL D 1 65 ? 65.462 86.094 33.095 1.00 65.23 69 VAL D N 1
ATOM 2554 C CA . VAL D 1 65 ? 64.174 85.801 33.750 1.00 62.47 69 VAL D CA 1
ATOM 2555 C C . VAL D 1 65 ? 63.225 87.007 33.792 1.00 60.18 69 VAL D C 1
ATOM 2556 O O . VAL D 1 65 ? 63.678 88.155 33.705 1.00 59.17 69 VAL D O 1
ATOM 2560 N N . PRO D 1 66 ? 61.904 86.745 33.905 1.00 59.30 70 PRO D N 1
ATOM 2561 C CA . PRO D 1 66 ? 60.917 87.818 34.020 1.00 59.97 70 PRO D CA 1
ATOM 2562 C C . PRO D 1 66 ? 60.985 88.585 35.337 1.00 63.66 70 PRO D C 1
ATOM 2563 O O . PRO D 1 66 ? 61.077 87.983 36.413 1.00 64.69 70 PRO D O 1
ATOM 2567 N N . THR D 1 67 ? 60.955 89.911 35.237 1.00 64.62 71 THR D N 1
ATOM 2568 C CA . THR D 1 67 ? 60.803 90.770 36.398 1.00 64.61 71 THR D CA 1
ATOM 2569 C C . THR D 1 67 ? 59.469 91.521 36.320 1.00 64.83 71 THR D C 1
ATOM 2570 O O . THR D 1 67 ? 59.314 92.592 36.894 1.00 64.15 71 THR D O 1
ATOM 2574 N N . GLU D 1 68 ? 58.508 90.942 35.604 1.00 65.42 72 GLU D N 1
ATOM 2575 C CA . GLU D 1 68 ? 57.177 91.526 35.428 1.00 66.86 72 GLU D CA 1
ATOM 2576 C C . GLU D 1 68 ? 56.382 90.685 34.442 1.00 66.88 72 GLU D C 1
ATOM 2577 O O . GLU D 1 68 ? 56.839 90.398 33.325 1.00 68.36 72 GLU D O 1
ATOM 2583 N N . GLU D 1 69 ? 55.189 90.296 34.880 1.00 65.36 73 GLU D N 1
ATOM 2584 C CA . GLU D 1 69 ? 54.302 89.417 34.141 1.00 63.41 73 GLU D CA 1
ATOM 2585 C C . GLU D 1 69 ? 52.928 90.059 34.044 1.00 63.54 73 GLU D C 1
ATOM 2586 O O . GLU D 1 69 ? 52.596 90.926 34.840 1.00 65.63 73 GLU D O 1
ATOM 2592 N N . VAL D 1 70 ? 52.134 89.643 33.063 1.00 64.22 74 VAL D N 1
ATOM 2593 C CA . VAL D 1 70 ? 50.782 90.162 32.883 1.00 64.25 74 VAL D CA 1
ATOM 2594 C C . VAL D 1 70 ? 49.890 89.019 32.430 1.00 62.85 74 VAL D C 1
ATOM 2595 O O . VAL D 1 70 ? 50.328 88.163 31.668 1.00 65.09 74 VAL D O 1
ATOM 2599 N N . ASN D 1 71 ? 48.654 88.989 32.916 1.00 62.70 75 ASN D N 1
ATOM 2600 C CA . ASN D 1 71 ? 47.670 88.050 32.387 1.00 66.09 75 ASN D CA 1
ATOM 2601 C C . ASN D 1 71 ? 46.866 88.719 31.281 1.00 64.32 75 ASN D C 1
ATOM 2602 O O . ASN D 1 71 ? 46.391 89.853 31.427 1.00 61.27 75 ASN D O 1
ATOM 2607 N N . VAL D 1 72 ? 46.744 87.996 30.174 1.00 62.34 76 VAL D N 1
ATOM 2608 C CA . VAL D 1 72 ? 46.097 88.475 28.965 1.00 60.74 76 VAL D CA 1
ATOM 2609 C C . VAL D 1 72 ? 45.062 87.427 28.599 1.00 57.63 76 VAL D C 1
ATOM 2610 O O . VAL D 1 72 ? 45.362 86.238 28.640 1.00 58.45 76 VAL D O 1
ATOM 2614 N N . THR D 1 73 ? 43.843 87.864 28.286 1.00 57.05 77 THR D N 1
ATOM 2615 C CA . THR D 1 73 ? 42.788 86.952 27.795 1.00 61.37 77 THR D CA 1
ATOM 2616 C C . THR D 1 73 ? 42.868 86.814 26.263 1.00 60.61 77 THR D C 1
ATOM 2617 O O . THR D 1 73 ? 43.155 87.783 25.564 1.00 62.01 77 THR D O 1
ATOM 2621 N N . MET D 1 74 ? 42.643 85.608 25.752 1.00 60.85 78 MET D N 1
ATOM 2622 C CA . MET D 1 74 ? 42.594 85.356 24.305 1.00 61.06 78 MET D CA 1
ATOM 2623 C C . MET D 1 74 ? 41.366 84.524 24.001 1.00 60.28 78 MET D C 1
ATOM 2624 O O . MET D 1 74 ? 41.126 83.515 24.671 1.00 58.41 78 MET D O 1
ATOM 2629 N N . GLU D 1 75 ? 40.578 84.942 23.010 1.00 59.82 79 GLU D N 1
ATOM 2630 C CA . GLU D 1 75 ? 39.448 84.124 22.582 1.00 63.44 79 GLU D CA 1
ATOM 2631 C C . GLU D 1 75 ? 39.885 83.048 21.586 1.00 60.86 79 GLU D C 1
ATOM 2632 O O . GLU D 1 75 ? 40.642 83.307 20.660 1.00 63.94 79 GLU D O 1
ATOM 2638 N N . LEU D 1 76 ? 39.433 81.826 21.790 1.00 61.35 80 LEU D N 1
ATOM 2639 C CA . LEU D 1 76 ? 39.747 80.785 20.842 1.00 64.32 80 LEU D CA 1
ATOM 2640 C C . LEU D 1 76 ? 38.693 79.724 20.817 1.00 64.16 80 LEU D C 1
ATOM 2641 O O . LEU D 1 76 ? 37.793 79.727 21.629 1.00 66.22 80 LEU D O 1
ATOM 2646 N N . LEU D 1 77 ? 38.810 78.829 19.844 1.00 64.65 81 LEU D N 1
ATOM 2647 C CA . LEU D 1 77 ? 37.801 77.840 19.604 1.00 62.81 81 LEU D CA 1
ATOM 2648 C C . LEU D 1 77 ? 38.185 76.598 20.349 1.00 61.65 81 LEU D C 1
ATOM 2649 O O . LEU D 1 77 ? 39.208 75.965 20.056 1.00 64.26 81 LEU D O 1
ATOM 2654 N N . GLY D 1 78 ? 37.364 76.273 21.341 1.00 64.80 82 GLY D N 1
ATOM 2655 C CA . GLY D 1 78 ? 37.545 75.082 22.150 1.00 64.16 82 GLY D CA 1
ATOM 2656 C C . GLY D 1 78 ? 36.208 74.416 22.344 1.00 66.31 82 GLY D C 1
ATOM 2657 O O . GLY D 1 78 ? 35.425 74.322 21.393 1.00 66.58 82 GLY D O 1
ATOM 2658 N N . ALA D 1 79 ? 35.956 73.954 23.577 1.00 64.76 83 ALA D N 1
ATOM 2659 C CA . ALA D 1 79 ? 34.784 73.147 23.902 1.00 59.50 83 ALA D CA 1
ATOM 2660 C C . ALA D 1 79 ? 33.780 73.944 24.726 1.00 62.39 83 ALA D C 1
ATOM 2661 O O . ALA D 1 79 ? 34.155 74.733 25.590 1.00 68.14 83 ALA D O 1
ATOM 2663 N N . SER D 1 80 ? 32.503 73.761 24.437 1.00 61.97 84 SER D N 1
ATOM 2664 C CA . SER D 1 80 ? 31.437 74.337 25.232 1.00 60.42 84 SER D CA 1
ATOM 2665 C C . SER D 1 80 ? 31.077 73.374 26.390 1.00 61.55 84 SER D C 1
ATOM 2666 O O . SER D 1 80 ? 31.724 72.329 26.585 1.00 58.57 84 SER D O 1
ATOM 2669 N N . GLY D 1 81 ? 30.027 73.711 27.138 1.00 58.17 85 GLY D N 1
ATOM 2670 C CA . GLY D 1 81 ? 29.615 72.905 28.273 1.00 57.85 85 GLY D CA 1
ATOM 2671 C C . GLY D 1 81 ? 29.260 71.478 27.907 1.00 61.23 85 GLY D C 1
ATOM 2672 O O . GLY D 1 81 ? 29.313 70.585 28.759 1.00 60.87 85 GLY D O 1
ATOM 2673 N N . SER D 1 82 ? 28.897 71.250 26.644 1.00 59.59 86 SER D N 1
ATOM 2674 C CA . SER D 1 82 ? 28.433 69.935 26.206 1.00 58.99 86 SER D CA 1
ATOM 2675 C C . SER D 1 82 ? 29.519 69.165 25.527 1.00 56.73 86 SER D C 1
ATOM 2676 O O . SER D 1 82 ? 29.286 68.045 25.097 1.00 59.94 86 SER D O 1
ATOM 2679 N N . GLY D 1 83 ? 30.706 69.761 25.433 1.00 54.54 87 GLY D N 1
ATOM 2680 C CA . GLY D 1 83 ? 31.819 69.146 24.726 1.00 57.61 87 GLY D CA 1
ATOM 2681 C C . GLY D 1 83 ? 31.802 69.444 23.232 1.00 61.76 87 GLY D C 1
ATOM 2682 O O . GLY D 1 83 ? 32.670 68.989 22.498 1.00 64.59 87 GLY D O 1
ATOM 2683 N N . SER D 1 84 ? 30.802 70.209 22.798 1.00 61.14 88 SER D N 1
ATOM 2684 C CA . SER D 1 84 ? 30.662 70.678 21.431 1.00 61.82 88 SER D CA 1
ATOM 2685 C C . SER D 1 84 ? 31.711 71.744 21.176 1.00 64.92 88 SER D C 1
ATOM 2686 O O . SER D 1 84 ? 32.361 72.214 22.104 1.00 66.17 88 SER D O 1
ATOM 2689 N N . ASN D 1 85 ? 31.864 72.121 19.911 1.00 64.27 89 ASN D N 1
ATOM 2690 C CA . ASN D 1 85 ? 32.706 73.226 19.534 1.00 61.29 89 ASN D CA 1
ATOM 2691 C C . ASN D 1 85 ? 32.086 74.515 20.058 1.00 60.52 89 ASN D C 1
ATOM 2692 O O . ASN D 1 85 ? 30.895 74.815 19.812 1.00 57.81 89 ASN D O 1
ATOM 2697 N N . GLY D 1 86 ? 32.880 75.286 20.791 1.00 58.34 90 GLY D N 1
ATOM 2698 C CA . GLY D 1 86 ? 32.402 76.568 21.299 1.00 53.23 90 GLY D CA 1
ATOM 2699 C C . GLY D 1 86 ? 33.576 77.458 21.551 1.00 55.53 90 GLY D C 1
ATOM 2700 O O . GLY D 1 86 ? 34.666 76.974 21.856 1.00 55.84 90 GLY D O 1
ATOM 2701 N N . MET D 1 87 ? 33.367 78.763 21.392 1.00 56.66 91 MET D N 1
ATOM 2702 C CA . MET D 1 87 ? 34.391 79.747 21.736 1.00 60.26 91 MET D CA 1
ATOM 2703 C C . MET D 1 87 ? 34.706 79.698 23.243 1.00 61.98 91 MET D C 1
ATOM 2704 O O . MET D 1 87 ? 33.809 79.444 24.049 1.00 60.20 91 MET D O 1
ATOM 2709 N N . GLN D 1 88 ? 35.976 79.922 23.596 1.00 61.58 92 GLN D N 1
ATOM 2710 C CA . GLN D 1 88 ? 36.433 79.991 24.982 1.00 60.42 92 GLN D CA 1
ATOM 2711 C C . GLN D 1 88 ? 37.389 81.149 25.217 1.00 60.89 92 GLN D C 1
ATOM 2712 O O . GLN D 1 88 ? 38.432 81.214 24.570 1.00 63.30 92 GLN D O 1
ATOM 2718 N N . ARG D 1 89 ? 37.065 82.035 26.160 1.00 57.60 93 ARG D N 1
ATOM 2719 C CA . ARG D 1 89 ? 38.042 83.026 26.630 1.00 59.13 93 ARG D CA 1
ATOM 2720 C C . ARG D 1 89 ? 38.931 82.400 27.698 1.00 60.14 93 ARG D C 1
ATOM 2721 O O . ARG D 1 89 ? 38.432 81.897 28.698 1.00 63.49 93 ARG D O 1
ATOM 2729 N N . LEU D 1 90 ? 40.241 82.429 27.478 1.00 60.43 94 LEU D N 1
ATOM 2730 C CA . LEU D 1 90 ? 41.215 81.853 28.405 1.00 59.15 94 LEU D CA 1
ATOM 2731 C C . LEU D 1 90 ? 42.352 82.828 28.708 1.00 60.17 94 LEU D C 1
ATOM 2732 O O . LEU D 1 90 ? 42.652 83.703 27.903 1.00 62.80 94 LEU D O 1
ATOM 2737 N N . SER D 1 91 ? 42.983 82.656 29.871 1.00 58.86 95 SER D N 1
ATOM 2738 C CA . SER D 1 91 ? 44.008 83.559 30.366 1.00 55.71 95 SER D CA 1
ATOM 2739 C C . SER D 1 91 ? 45.400 82.983 30.180 1.00 58.14 95 SER D C 1
ATOM 2740 O O . SER D 1 91 ? 45.635 81.782 30.388 1.00 59.48 95 SER D O 1
ATOM 2743 N N . PHE D 1 92 ? 46.325 83.852 29.785 1.00 57.51 96 PHE D N 1
ATOM 2744 C CA . PHE D 1 92 ? 47.702 83.460 29.539 1.00 57.09 96 PHE D CA 1
ATOM 2745 C C . PHE D 1 92 ? 48.646 84.464 30.172 1.00 59.62 96 PHE D C 1
ATOM 2746 O O . PHE D 1 92 ? 48.319 85.650 30.288 1.00 60.21 96 PHE D O 1
ATOM 2754 N N . VAL D 1 93 ? 49.820 83.994 30.580 1.00 62.44 97 VAL D N 1
ATOM 2755 C CA . VAL D 1 93 ? 50.830 84.875 31.185 1.00 64.24 97 VAL D CA 1
ATOM 2756 C C . VAL D 1 93 ? 51.778 85.414 30.107 1.00 64.68 97 VAL D C 1
ATOM 2757 O O . VAL D 1 93 ? 52.353 84.643 29.345 1.00 65.62 97 VAL D O 1
ATOM 2761 N N . GLU D 1 94 ? 51.921 86.736 30.040 1.00 65.51 98 GLU D N 1
ATOM 2762 C CA . GLU D 1 94 ? 52.881 87.388 29.137 1.00 65.09 98 GLU D CA 1
ATOM 2763 C C . GLU D 1 94 ? 53.937 88.101 29.967 1.00 63.69 98 GLU D C 1
ATOM 2764 O O . GLU D 1 94 ? 53.610 88.692 30.989 1.00 65.36 98 GLU D O 1
ATOM 2770 N N . HIS D 1 95 ? 55.191 88.064 29.528 1.00 61.57 99 HIS D N 1
ATOM 2771 C CA . HIS D 1 95 ? 56.238 88.841 30.182 1.00 58.55 99 HIS D CA 1
ATOM 2772 C C . HIS D 1 95 ? 56.360 90.222 29.549 1.00 60.65 99 HIS D C 1
ATOM 2773 O O . HIS D 1 95 ? 56.446 90.349 28.307 1.00 56.72 99 HIS D O 1
ATOM 2780 N N . LYS D 1 96 ? 56.365 91.243 30.419 1.00 60.64 100 LYS D N 1
ATOM 2781 C CA . LYS D 1 96 ? 56.543 92.650 30.033 1.00 62.48 100 LYS D CA 1
ATOM 2782 C C . LYS D 1 96 ? 57.960 93.151 30.297 1.00 61.77 100 LYS D C 1
ATOM 2783 O O . LYS D 1 96 ? 58.440 94.051 29.601 1.00 63.91 100 LYS D O 1
ATOM 2789 N N . LYS D 1 97 ? 58.615 92.591 31.314 1.00 59.31 101 LYS D N 1
ATOM 2790 C CA . LYS D 1 97 ? 59.988 92.975 31.675 1.00 57.76 101 LYS D CA 1
ATOM 2791 C C . LYS D 1 97 ? 60.851 91.752 31.980 1.00 55.38 101 LYS D C 1
ATOM 2792 O O . LYS D 1 97 ? 60.345 90.725 32.446 1.00 53.34 101 LYS D O 1
ATOM 2798 N N . CYS D 1 98 ? 62.152 91.871 31.712 1.00 55.03 102 CYS D N 1
ATOM 2799 C CA . CYS D 1 98 ? 63.096 90.769 31.909 1.00 54.98 102 CYS D CA 1
ATOM 2800 C C . CYS D 1 98 ? 64.418 91.314 32.364 1.00 53.92 102 CYS D C 1
ATOM 2801 O O . CYS D 1 98 ? 64.747 92.454 32.054 1.00 58.25 102 CYS D O 1
ATOM 2804 N N . ASP D 1 99 ? 65.199 90.499 33.067 1.00 53.55 103 ASP D N 1
ATOM 2805 C CA . ASP D 1 99 ? 66.524 90.937 33.529 1.00 55.20 103 ASP D CA 1
ATOM 2806 C C . ASP D 1 99 ? 67.492 89.756 33.622 1.00 55.57 103 ASP D C 1
ATOM 2807 O O . ASP D 1 99 ? 67.072 88.618 33.854 1.00 55.09 103 ASP D O 1
ATOM 2812 N N . CYS D 1 100 ? 68.779 90.038 33.419 1.00 59.36 104 CYS D N 1
ATOM 2813 C CA . CYS D 1 100 ? 69.860 89.071 33.655 1.00 63.50 104 CYS D CA 1
ATOM 2814 C C . CYS D 1 100 ? 70.218 88.989 35.154 1.00 64.86 104 CYS D C 1
ATOM 2815 O O . CYS D 1 100 ? 70.825 89.904 35.715 1.00 63.41 104 CYS D O 1
ATOM 2818 N N . ARG D 1 101 ? 69.841 87.870 35.775 1.00 67.56 105 ARG D N 1
ATOM 2819 C CA . ARG D 1 101 ? 69.799 87.730 37.230 1.00 69.17 105 ARG D CA 1
ATOM 2820 C C . ARG D 1 101 ? 70.294 86.329 37.652 1.00 69.26 105 ARG D C 1
ATOM 2821 O O . ARG D 1 101 ? 69.878 85.328 37.059 1.00 69.32 105 ARG D O 1
ATOM 2829 N N . PRO D 1 102 ? 71.167 86.255 38.687 1.00 68.47 106 PRO D N 1
ATOM 2830 C CA . PRO D 1 102 ? 71.815 85.001 39.105 1.00 67.91 106 PRO D CA 1
ATOM 2831 C C . PRO D 1 102 ? 70.831 83.907 39.514 1.00 67.90 106 PRO D C 1
ATOM 2832 O O . PRO D 1 102 ? 71.063 82.732 39.227 1.00 67.16 106 PRO D O 1
#

Nearest PDB structures (foldseek):
  2gnn-assembly3_A  TM=1.011E+00  e=1.632E-16  Orf virus (strain NZ2)
  2gnn-assembly1_B  TM=9.642E-01  e=3.423E-13  Orf virus (strain NZ2)
  6t9d-assembly1_CCC  TM=9.293E-01  e=1.616E-08  Homo sapiens
  1wq9-assembly1_B  TM=9.300E-01  e=3.872E-08  Daboia russelii russelii
  3p9w-assembly4_G  TM=9.184E-01  e=3.872E-08  Homo sapiens

Secondary structure (DSSP, 8-state):
-TTEE-HHHHHHHHSSEEEEEEEEGGGT-TT-TTS--BSSEEEEEEEES-BSSTTEEEEEEEEEEEEEEEE--EEEEEEEEEEEEEEEEPP-/-PBPHHHHHHHHSSEEEEEEEEHHHH-TTS-S---BSSEEEEEEEES--SSTTEEEEEEEEEEEEEEEEEE-TTSBEEEEEEEEEEEEEEEEEE-/---EE-HHHHHHHHSSEEEEEEEEHHHH-------BSSEEEEEEEES-BSSTTEEEEEEEEEEEEEEEB--EEEEEEEEEEEEEEEPP--/-B-HHHHHHHS-SEEEEEEEEHHHH-TTS-S---BSSEEEEEEEES--SSTT--EEEEEEEEEEEEEEEE-TTSBEEEEEEEEEEEEEEEE--

Organism: Orf virus (strain NZ2) (NCBI:txid10259)

Radius of gyration: 28.87 Å; Cα contacts (8 Å, |Δi|>4): 947; chains: 4; bounding box: 93×56×48 Å

InterPro domains:
  IPR000072 PDGF/VEGF domain [PF00341] (36-114)
  IPR000072 PDGF/VEGF domain [PS50278] (23-119)
  IPR000072 PDGF/VEGF domain [SM00141] (34-116)
  IPR000072 PDGF/VEGF domain [cd00135] (34-114)
  IPR023581 Platelet-derived growth factor, conserved site [PS00249] (59-71)
  IPR029034 Cystine-knot cytokine [G3DSA:2.10.90.10] (17-117)
  IPR029034 Cystine-knot cytokine [SSF57501] (26-117)
  IPR050507 Platelet-derived/Vascular endothelial growth factor [PTHR12025] (23-127)